Protein AF-A0A345Q5W9-F1 (afdb_monomer_lite)

pLDDT: mean 76.65, std 15.16, range [41.25, 95.06]

Sequence (219 aa):
MAEEQKHSSVDKAKSALGALLIMPIGIVLGLIAHGGDNTFAGYAQYFFISILGVCVGGGVYVLLIHNILVALTSKIDSFRASFVASVNRKYDLQSTLVSLANTVASEEGKIHGGIARELRNAAGDLASSQKPSILLANLAARFPQLHN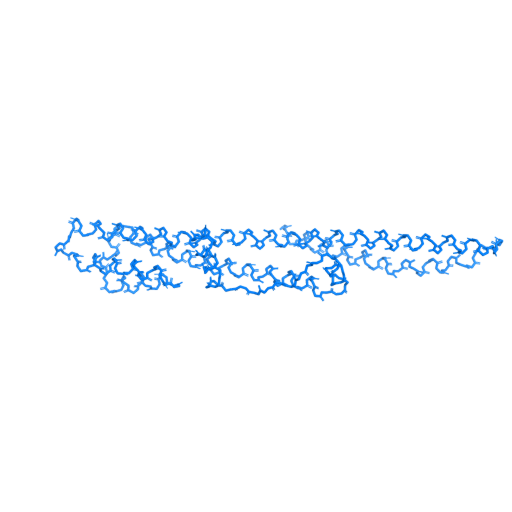IGGFMSAQNSASEIERKIDEDVRNINTEIAAYNEIVSSIPSRLAAAIASFPKLDFVSSVGLENEVHEKSAA

Radius of gyration: 30.61 Å; chains: 1; bounding box: 71×43×87 Å

Foldseek 3Di:
DVVVVVVVVVVVVVVVVVVVVCVVVVVVVVVPPDDDDPDPVVVVVVVVVVVVVVVVVVVVVLVVLVVVLVVLVVQLVVLLVLLLVLLVVLLVLLVVLLVLLVVCCVPPVVPCVVLSVLSNVLSVVSNVDLQSLVSLVVSCVVPVCLVVRPCSVVSNVSSVVSSVSNVVSLVSSQVSLVVSQVQCPDPPSVVSCVVVVPDRDDRDDSVRSSVVSVVVVVD

Structure (mmCIF, N/CA/C/O backbone):
data_AF-A0A345Q5W9-F1
#
_entry.id   AF-A0A345Q5W9-F1
#
loop_
_atom_site.group_PDB
_atom_site.id
_atom_site.type_symbol
_atom_site.label_atom_id
_atom_site.label_alt_id
_atom_site.label_comp_id
_atom_site.label_asym_id
_atom_site.label_entity_id
_atom_site.label_seq_id
_atom_site.pdbx_PDB_ins_code
_atom_site.Cartn_x
_atom_site.Cartn_y
_atom_site.Cartn_z
_atom_site.occupancy
_atom_site.B_iso_or_equiv
_atom_site.auth_seq_id
_atom_site.auth_comp_id
_atom_site.auth_asym_id
_atom_site.auth_atom_id
_atom_site.pdbx_PDB_model_num
ATOM 1 N N . MET A 1 1 ? 15.178 20.564 -2.547 1.00 47.09 1 MET A N 1
ATOM 2 C CA . MET A 1 1 ? 16.481 20.041 -3.027 1.00 47.09 1 MET A CA 1
ATOM 3 C C . MET A 1 1 ? 16.374 18.789 -3.909 1.00 47.09 1 MET A C 1
ATOM 5 O O . MET A 1 1 ? 17.266 18.593 -4.718 1.00 47.09 1 MET A O 1
ATOM 9 N N . ALA A 1 2 ? 15.315 17.966 -3.826 1.00 51.22 2 ALA A N 1
ATOM 10 C CA . ALA A 1 2 ? 15.164 16.777 -4.686 1.00 51.22 2 ALA A CA 1
ATOM 11 C C . ALA A 1 2 ? 14.540 17.052 -6.078 1.00 51.22 2 ALA A C 1
ATOM 13 O O . ALA A 1 2 ? 14.836 16.336 -7.031 1.00 51.22 2 ALA A O 1
ATOM 14 N N . GLU A 1 3 ? 13.719 18.098 -6.232 1.00 42.44 3 GLU A N 1
ATOM 15 C CA . GLU A 1 3 ? 13.100 18.447 -7.528 1.00 42.44 3 GLU A CA 1
ATOM 16 C C . GLU A 1 3 ? 14.078 19.072 -8.532 1.00 42.44 3 GLU A C 1
ATOM 18 O O . GLU A 1 3 ? 14.001 18.797 -9.728 1.00 42.44 3 GLU A O 1
ATOM 23 N N . GLU A 1 4 ? 15.058 19.837 -8.052 1.00 42.50 4 GLU A N 1
ATOM 24 C CA . GLU A 1 4 ? 16.038 20.532 -8.899 1.00 42.50 4 GLU A CA 1
ATOM 25 C C . GLU A 1 4 ? 17.019 19.555 -9.581 1.00 42.50 4 GLU A C 1
ATOM 27 O O . GLU A 1 4 ? 17.497 19.789 -10.691 1.00 42.50 4 GLU A O 1
ATOM 32 N N . GLN A 1 5 ? 17.250 18.388 -8.969 1.00 46.06 5 GLN A N 1
ATOM 33 C CA . GLN A 1 5 ? 18.085 17.326 -9.540 1.00 46.06 5 GLN A CA 1
ATOM 34 C C . GLN A 1 5 ? 17.372 16.515 -10.634 1.00 46.06 5 GLN A C 1
ATOM 36 O O . GLN A 1 5 ? 18.023 16.027 -11.562 1.00 46.06 5 GLN A O 1
ATOM 41 N N . LYS A 1 6 ? 16.037 16.396 -10.573 1.00 49.53 6 LYS A N 1
ATOM 42 C CA . LYS A 1 6 ? 15.252 15.637 -11.560 1.00 49.53 6 LYS A CA 1
ATOM 43 C C . LYS A 1 6 ? 15.225 16.343 -12.918 1.00 49.53 6 LYS A C 1
ATOM 45 O O . LYS A 1 6 ? 15.344 15.680 -13.948 1.00 49.53 6 LYS A O 1
ATOM 50 N N . HIS A 1 7 ? 15.156 17.675 -12.920 1.00 44.62 7 HIS A N 1
ATOM 51 C CA . HIS A 1 7 ? 15.178 18.470 -14.150 1.00 44.62 7 HIS A CA 1
ATOM 52 C C . HIS A 1 7 ? 16.547 18.409 -14.852 1.00 44.62 7 HIS A C 1
ATOM 54 O O . HIS A 1 7 ? 16.614 18.170 -16.055 1.00 44.62 7 HIS A O 1
ATOM 60 N N . SER A 1 8 ? 17.651 18.469 -14.093 1.00 51.19 8 SER A N 1
ATOM 61 C CA . SER A 1 8 ? 19.014 18.387 -14.646 1.00 51.19 8 SER A CA 1
ATOM 62 C C . SER A 1 8 ? 19.311 17.061 -15.364 1.00 51.19 8 SER A C 1
ATOM 64 O O . SER A 1 8 ? 19.991 17.051 -16.390 1.00 51.19 8 SER A O 1
ATOM 66 N N . SER A 1 9 ? 18.788 15.938 -14.858 1.00 53.62 9 SER A N 1
ATOM 67 C CA . SER A 1 9 ? 18.960 14.617 -15.482 1.00 53.62 9 SER A CA 1
ATOM 68 C C . SER A 1 9 ? 18.220 14.513 -16.819 1.00 53.62 9 SER A C 1
ATOM 70 O O . SER A 1 9 ? 18.785 14.068 -17.820 1.00 53.62 9 SER A O 1
ATOM 72 N N . VAL A 1 10 ? 16.976 14.998 -16.860 1.00 56.56 10 VAL A N 1
ATOM 73 C CA . VAL A 1 10 ? 16.144 14.982 -18.070 1.00 56.56 10 VAL A CA 1
ATOM 74 C C . VAL A 1 10 ? 16.693 15.944 -19.126 1.00 56.56 10 VAL A C 1
ATOM 76 O O . VAL A 1 10 ? 16.735 15.595 -20.305 1.00 56.56 10 VAL A O 1
ATOM 79 N N . ASP A 1 11 ? 17.186 17.114 -18.720 1.00 54.94 11 ASP A N 1
ATOM 80 C CA . ASP A 1 11 ? 17.764 18.095 -19.642 1.00 54.94 11 ASP A CA 1
ATOM 81 C C . ASP A 1 11 ? 19.143 17.655 -20.164 1.00 54.94 11 ASP A C 1
ATOM 83 O O . ASP A 1 11 ? 19.447 17.848 -21.344 1.00 54.94 11 ASP A O 1
ATOM 87 N N . LYS A 1 12 ? 19.946 16.945 -19.354 1.00 57.50 12 LYS A N 1
ATOM 88 C CA . LYS A 1 12 ? 21.165 16.264 -19.830 1.00 57.50 12 LYS A CA 1
ATOM 89 C C . LYS A 1 12 ? 20.852 15.127 -20.799 1.00 57.50 12 LYS A C 1
ATOM 91 O O . LYS A 1 12 ? 21.551 14.996 -21.799 1.00 57.50 12 LYS A O 1
ATOM 96 N N . ALA A 1 13 ? 19.802 14.345 -20.551 1.00 57.31 13 ALA A N 1
ATOM 97 C CA . ALA A 1 13 ? 19.375 13.283 -21.460 1.00 57.31 13 ALA A CA 1
ATOM 98 C C . ALA A 1 13 ? 18.878 13.848 -22.802 1.00 57.31 13 ALA A C 1
ATOM 100 O O . ALA A 1 13 ? 19.234 13.324 -23.854 1.00 57.31 13 ALA A O 1
ATOM 101 N N . LYS A 1 14 ? 18.129 14.960 -22.787 1.00 51.50 14 LYS A N 1
ATOM 102 C CA . LYS A 1 14 ? 17.683 15.668 -24.001 1.00 51.50 14 LYS A CA 1
ATOM 103 C C . L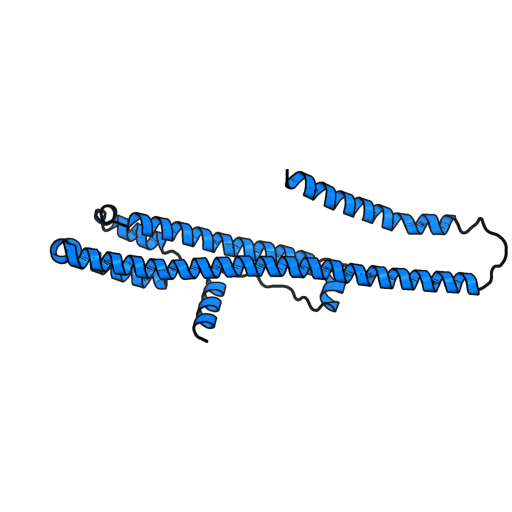YS A 1 14 ? 18.842 16.314 -24.767 1.00 51.50 14 LYS A C 1
ATOM 105 O O . LYS A 1 14 ? 18.883 16.214 -25.989 1.00 51.50 14 LYS A O 1
ATOM 110 N N . SER A 1 15 ? 19.799 16.925 -24.065 1.00 51.84 15 SER A N 1
ATOM 111 C CA . SER A 1 15 ? 21.024 17.482 -24.660 1.00 51.84 15 SER A CA 1
ATOM 112 C C . SER A 1 15 ? 21.896 16.392 -25.297 1.00 51.84 15 SER A C 1
ATOM 114 O O . SER A 1 15 ? 22.343 16.537 -26.434 1.00 51.84 15 SER A O 1
ATOM 116 N N . ALA A 1 16 ? 22.051 15.247 -24.624 1.00 56.66 16 ALA A N 1
ATOM 117 C CA . ALA A 1 16 ? 22.756 14.087 -25.164 1.00 56.66 16 ALA A CA 1
ATOM 118 C C . ALA A 1 16 ? 22.029 13.471 -26.372 1.00 56.66 16 ALA A C 1
ATOM 120 O O . ALA A 1 16 ? 22.677 13.132 -27.359 1.00 56.66 16 ALA A O 1
ATOM 121 N N . LEU A 1 17 ? 20.693 13.389 -26.339 1.00 51.78 17 LEU A N 1
ATOM 122 C CA . LEU A 1 17 ? 19.867 12.963 -27.476 1.00 51.78 17 LEU A CA 1
ATOM 123 C C . LEU A 1 17 ? 20.018 13.904 -28.682 1.00 51.78 17 LEU A C 1
ATOM 125 O O . LEU A 1 17 ? 20.146 13.428 -29.808 1.00 51.78 17 LEU A O 1
ATOM 129 N N . GLY A 1 18 ? 20.056 15.221 -28.453 1.00 51.84 18 GLY A N 1
ATOM 130 C CA . GLY A 1 18 ? 20.299 16.220 -29.497 1.00 51.84 18 GLY A CA 1
ATOM 131 C C . GLY A 1 18 ? 21.704 16.117 -30.098 1.00 51.84 18 GLY A C 1
ATOM 132 O O . GLY A 1 18 ? 21.855 16.137 -31.317 1.00 51.84 18 GLY A O 1
ATOM 133 N N . ALA A 1 19 ? 22.730 15.920 -29.267 1.00 48.78 19 ALA A N 1
ATOM 134 C CA . ALA A 1 19 ? 24.104 15.726 -29.728 1.00 48.78 19 ALA A CA 1
ATOM 135 C C . ALA A 1 19 ? 24.287 14.416 -30.521 1.00 48.78 19 ALA A C 1
ATOM 137 O O . ALA A 1 19 ? 25.022 14.393 -31.509 1.00 48.78 19 ALA A O 1
ATOM 138 N N . LEU A 1 20 ? 23.580 13.343 -30.144 1.00 49.97 20 LEU A N 1
ATOM 139 C CA . LEU A 1 20 ? 23.627 12.053 -30.841 1.00 49.97 20 LEU A CA 1
ATOM 140 C C . LEU A 1 20 ? 22.969 12.115 -32.232 1.00 49.97 20 LEU A C 1
ATOM 142 O O . LEU A 1 20 ? 23.421 11.447 -33.158 1.00 49.97 20 LEU A O 1
ATOM 146 N N . LEU A 1 21 ? 21.933 12.947 -32.393 1.00 48.62 21 LEU A N 1
ATOM 147 C CA . LEU A 1 21 ? 21.230 13.153 -33.666 1.00 48.62 21 LEU A CA 1
ATOM 148 C C . LEU A 1 21 ? 21.978 14.079 -34.639 1.00 48.62 21 LEU A C 1
ATOM 150 O O . LEU A 1 21 ? 21.751 13.994 -35.844 1.00 48.62 21 LEU A O 1
ATOM 154 N N . ILE A 1 22 ? 22.880 14.935 -34.143 1.00 48.62 22 ILE A N 1
ATOM 155 C CA . ILE A 1 22 ? 23.674 15.869 -34.965 1.00 48.62 22 ILE A CA 1
ATOM 156 C C . ILE A 1 22 ? 25.012 15.244 -35.415 1.00 48.62 22 ILE A C 1
ATOM 158 O O . ILE A 1 22 ? 25.543 15.602 -36.469 1.00 48.62 22 ILE A O 1
ATOM 162 N N . MET A 1 23 ? 25.530 14.239 -34.696 1.00 45.59 23 MET A N 1
ATOM 163 C CA . MET A 1 23 ? 26.775 13.550 -35.067 1.00 45.59 23 MET A CA 1
ATOM 164 C C . MET A 1 23 ? 26.814 12.830 -36.433 1.00 45.59 23 MET A C 1
ATOM 166 O O . MET A 1 23 ? 27.911 12.775 -36.993 1.00 45.59 23 MET A O 1
ATOM 170 N N . PRO A 1 24 ? 25.725 12.316 -37.048 1.00 51.03 24 PRO A N 1
ATOM 171 C CA . PRO A 1 24 ? 25.850 11.691 -38.364 1.00 51.03 24 PRO A CA 1
ATOM 172 C C . PRO A 1 24 ? 26.088 12.706 -39.494 1.00 51.03 24 PRO A C 1
ATOM 174 O O . PRO A 1 24 ? 26.573 12.319 -40.551 1.00 51.03 24 PRO A O 1
ATOM 177 N N . ILE A 1 25 ? 25.816 14.002 -39.293 1.00 46.00 25 ILE A N 1
ATOM 178 C CA . ILE A 1 25 ? 25.976 15.016 -40.352 1.00 46.00 25 ILE A CA 1
ATOM 179 C C . ILE A 1 25 ? 27.446 15.449 -40.484 1.00 46.00 25 ILE A C 1
ATOM 181 O O . ILE A 1 25 ? 27.945 15.630 -41.595 1.00 46.00 25 ILE A O 1
ATOM 185 N N . GLY A 1 26 ? 28.177 15.548 -39.369 1.00 41.81 26 GLY A N 1
ATOM 186 C CA . GLY A 1 26 ? 29.598 15.924 -39.376 1.00 41.81 26 GLY A CA 1
ATOM 187 C C . GLY A 1 26 ? 30.506 14.886 -40.047 1.00 41.81 26 GLY A C 1
ATOM 188 O O . GLY A 1 26 ? 31.475 15.250 -40.710 1.00 41.81 26 GLY A O 1
ATOM 189 N N . ILE A 1 27 ? 30.158 13.599 -39.948 1.00 50.66 27 ILE A N 1
ATOM 190 C CA . ILE A 1 27 ? 30.904 12.507 -40.593 1.00 50.66 27 ILE A CA 1
ATOM 191 C C . ILE A 1 27 ? 30.715 12.539 -42.120 1.00 50.66 27 ILE A C 1
ATOM 193 O O . ILE A 1 27 ? 31.648 12.236 -42.861 1.00 50.66 27 ILE A O 1
ATOM 197 N N . VAL A 1 28 ? 29.553 12.990 -42.608 1.00 46.12 28 VAL A N 1
ATOM 198 C CA . VAL A 1 28 ? 29.297 13.150 -44.050 1.00 46.12 28 VAL A CA 1
ATOM 199 C C . VAL A 1 28 ? 30.052 14.353 -44.635 1.00 46.12 28 VAL A C 1
ATOM 201 O O . VAL A 1 28 ? 30.408 14.331 -45.809 1.00 46.12 28 VAL A O 1
ATOM 204 N N . LEU A 1 29 ? 30.375 15.381 -43.839 1.00 41.25 29 LEU A N 1
ATOM 205 C CA . LEU A 1 29 ? 31.116 16.553 -44.331 1.00 41.25 29 LEU A CA 1
ATOM 206 C C . LEU A 1 29 ? 32.647 16.377 -44.330 1.00 41.25 29 LEU A C 1
ATOM 208 O O . LEU A 1 29 ? 33.339 17.059 -45.082 1.00 41.25 29 LEU A O 1
ATOM 212 N N . GLY A 1 30 ? 33.185 15.419 -43.565 1.00 44.66 30 GLY A N 1
ATOM 213 C CA . GLY A 1 30 ? 34.589 14.986 -43.677 1.00 44.66 30 GLY A CA 1
ATOM 214 C C . GLY A 1 30 ? 34.893 14.183 -44.954 1.00 44.66 30 GLY A C 1
ATOM 215 O O . GLY A 1 30 ? 36.052 13.904 -45.253 1.00 44.66 30 GLY A O 1
ATOM 216 N N . LEU A 1 31 ? 33.857 13.843 -45.727 1.00 48.09 31 LEU A N 1
ATOM 217 C CA . LEU A 1 31 ? 33.878 12.912 -46.858 1.00 48.09 31 LEU A CA 1
ATOM 218 C C . LEU A 1 31 ? 34.426 13.498 -48.180 1.00 48.09 31 LEU A C 1
ATOM 220 O O . LEU A 1 31 ? 34.324 12.845 -49.213 1.00 48.09 31 LEU A O 1
ATOM 224 N N . ILE A 1 32 ? 34.995 14.712 -48.186 1.00 50.09 32 ILE A N 1
ATOM 225 C CA . ILE A 1 32 ? 35.527 15.349 -49.415 1.00 50.09 32 ILE A CA 1
ATOM 226 C C . ILE A 1 32 ? 37.035 15.674 -49.315 1.00 50.09 32 ILE A C 1
ATOM 228 O O . ILE A 1 32 ? 37.669 15.971 -50.323 1.00 50.09 32 ILE A O 1
ATOM 232 N N . ALA A 1 33 ? 37.660 15.569 -48.134 1.00 47.12 33 ALA A N 1
ATOM 233 C CA . ALA A 1 33 ? 39.000 16.131 -47.906 1.00 47.12 33 ALA A CA 1
ATOM 234 C C . ALA A 1 33 ? 40.167 15.125 -47.816 1.00 47.12 33 ALA A C 1
ATOM 236 O O . ALA A 1 33 ? 41.291 15.546 -47.548 1.00 47.12 33 ALA A O 1
ATOM 237 N N . HIS A 1 34 ? 39.965 13.824 -48.035 1.00 47.88 34 HIS A N 1
ATOM 238 C CA . HIS A 1 34 ? 41.077 12.870 -48.171 1.00 47.88 34 HIS A CA 1
ATOM 239 C C . HIS A 1 34 ? 41.006 12.175 -49.525 1.00 47.88 34 HIS A C 1
ATOM 241 O O . HIS A 1 34 ? 40.248 11.233 -49.734 1.00 47.88 34 HIS A O 1
ATOM 247 N N . GLY A 1 35 ? 41.791 12.706 -50.461 1.00 51.06 35 GLY A N 1
ATOM 248 C CA . GLY A 1 35 ? 42.159 12.002 -51.676 1.00 51.06 35 GLY A CA 1
ATOM 249 C C . GLY A 1 35 ? 43.211 10.936 -51.381 1.00 51.06 35 GLY A C 1
ATOM 250 O O . GLY A 1 35 ? 44.072 11.128 -50.525 1.00 51.06 35 GLY A O 1
ATOM 251 N N . GLY A 1 36 ? 43.147 9.848 -52.143 1.00 53.38 36 GLY A N 1
ATOM 252 C CA . GLY A 1 36 ? 44.164 8.799 -52.173 1.00 53.38 36 GLY A CA 1
ATOM 253 C C . GLY A 1 36 ? 43.663 7.492 -51.572 1.00 53.38 36 GLY A C 1
ATOM 254 O O . GLY A 1 36 ? 43.574 7.362 -50.361 1.00 53.38 36 GLY A O 1
ATOM 255 N N . ASP A 1 37 ? 43.387 6.533 -52.455 1.00 55.19 37 ASP A N 1
ATOM 256 C CA . ASP A 1 37 ? 43.142 5.109 -52.194 1.00 55.19 37 ASP A CA 1
ATOM 257 C C . ASP A 1 37 ? 41.705 4.708 -51.822 1.00 55.19 37 ASP A C 1
ATOM 259 O O . ASP A 1 37 ? 41.390 4.193 -50.750 1.00 55.19 37 ASP A O 1
ATOM 263 N N . ASN A 1 38 ? 40.833 4.839 -52.826 1.00 55.19 38 ASN A N 1
ATOM 264 C CA . ASN A 1 38 ? 39.462 4.322 -52.877 1.00 55.19 38 ASN A CA 1
ATOM 265 C C . ASN A 1 38 ? 39.425 2.782 -52.967 1.00 55.19 38 ASN A C 1
ATOM 267 O O . ASN A 1 38 ? 38.841 2.210 -53.891 1.00 55.19 38 ASN A O 1
ATOM 271 N N . THR A 1 39 ? 40.063 2.075 -52.037 1.00 61.31 39 THR A N 1
ATOM 272 C CA . THR A 1 39 ? 39.874 0.628 -51.948 1.00 61.31 39 THR A CA 1
ATOM 273 C C . THR A 1 39 ? 38.504 0.364 -51.329 1.00 61.31 39 THR A C 1
ATOM 275 O O . THR A 1 39 ? 38.196 0.803 -50.224 1.00 61.31 39 THR A O 1
ATOM 278 N N . PHE A 1 40 ? 37.662 -0.384 -52.042 1.00 56.19 40 PHE A N 1
ATOM 279 C CA . PHE A 1 40 ? 36.400 -0.960 -51.555 1.00 56.19 40 PHE A CA 1
ATOM 280 C C . PHE A 1 40 ? 36.503 -1.535 -50.119 1.00 56.19 40 PHE A C 1
ATOM 282 O O . PHE A 1 40 ? 35.544 -1.487 -49.350 1.00 56.19 40 PHE A O 1
ATOM 289 N N . ALA A 1 41 ? 37.698 -1.998 -49.733 1.00 58.84 41 ALA A N 1
ATOM 290 C CA . ALA A 1 41 ? 38.048 -2.465 -48.395 1.00 58.84 41 ALA A CA 1
ATOM 291 C C . ALA A 1 41 ? 37.862 -1.416 -47.277 1.00 58.84 41 ALA A C 1
ATOM 293 O O . ALA A 1 41 ? 37.381 -1.771 -46.202 1.00 58.84 41 ALA A O 1
ATOM 294 N N . GLY A 1 42 ? 38.176 -0.137 -47.520 1.00 63.84 42 GLY A N 1
ATOM 295 C CA . GLY A 1 42 ? 37.999 0.931 -46.529 1.00 63.84 42 GLY A CA 1
ATOM 296 C C . GLY A 1 42 ? 36.525 1.146 -46.182 1.00 63.84 42 GLY A C 1
ATOM 297 O O . GLY A 1 42 ? 36.143 1.117 -45.014 1.00 63.84 42 GLY A O 1
ATOM 298 N N . TYR A 1 43 ? 35.664 1.249 -47.199 1.00 68.00 43 TYR A N 1
ATOM 299 C CA . TYR A 1 43 ? 34.214 1.377 -47.008 1.00 68.00 43 TYR A CA 1
ATOM 300 C C . TYR A 1 43 ? 33.602 0.154 -46.310 1.00 68.00 43 TYR A C 1
ATOM 302 O O . TYR A 1 43 ? 32.739 0.312 -45.443 1.00 68.00 43 TYR A O 1
ATOM 310 N N . ALA A 1 44 ? 34.079 -1.055 -46.628 1.00 70.31 44 ALA A N 1
ATOM 311 C CA . ALA A 1 44 ? 33.643 -2.278 -45.959 1.00 70.31 44 ALA A CA 1
ATOM 312 C C . ALA A 1 44 ? 33.998 -2.272 -44.460 1.00 70.31 44 ALA A C 1
ATOM 314 O O . ALA A 1 44 ? 33.159 -2.617 -43.628 1.00 70.31 44 ALA A O 1
ATOM 315 N N . GLN A 1 45 ? 35.200 -1.819 -44.089 1.00 74.00 45 GLN A N 1
ATOM 316 C CA . GLN A 1 45 ? 35.632 -1.744 -42.691 1.00 74.00 45 GLN A CA 1
ATOM 317 C C . GLN A 1 45 ? 34.797 -0.750 -41.863 1.00 74.00 45 GLN A C 1
ATOM 319 O O . GLN A 1 45 ? 34.381 -1.080 -40.749 1.00 74.00 45 GLN A O 1
ATOM 324 N N . TYR A 1 46 ? 34.491 0.439 -42.397 1.00 74.00 46 TYR A N 1
ATOM 325 C CA . TYR A 1 46 ? 33.639 1.418 -41.703 1.00 74.00 46 TYR A CA 1
ATOM 326 C C . TYR A 1 46 ? 32.191 0.934 -41.546 1.00 74.00 46 TYR A C 1
ATOM 328 O O . TYR A 1 46 ? 31.563 1.193 -40.517 1.00 74.00 46 TYR A O 1
ATOM 336 N N . PHE A 1 47 ? 31.675 0.179 -42.520 1.00 78.44 47 PHE A N 1
ATOM 337 C CA . PHE A 1 47 ? 30.353 -0.442 -42.441 1.00 78.44 47 PHE A CA 1
ATOM 338 C C . PHE A 1 47 ? 30.263 -1.466 -41.296 1.00 78.44 47 PHE A C 1
ATOM 340 O O . PHE A 1 47 ? 29.327 -1.411 -40.496 1.00 78.44 47 PHE A O 1
ATOM 347 N N . PHE A 1 48 ? 31.268 -2.338 -41.141 1.00 82.12 48 PHE A N 1
ATOM 348 C CA . PHE A 1 48 ? 31.319 -3.294 -40.027 1.00 82.12 48 PHE A CA 1
ATOM 349 C C . PHE A 1 48 ? 31.398 -2.609 -38.655 1.00 82.12 48 PHE A C 1
ATOM 351 O O . PHE A 1 48 ? 30.707 -3.027 -37.726 1.00 82.12 48 PHE A O 1
ATOM 358 N N . ILE A 1 49 ? 32.188 -1.538 -38.521 1.00 82.50 49 ILE A N 1
ATOM 359 C CA . ILE A 1 49 ? 32.292 -0.772 -37.266 1.00 82.50 49 ILE A CA 1
ATOM 360 C C . ILE A 1 49 ? 30.968 -0.067 -36.941 1.00 82.50 49 ILE A C 1
ATOM 362 O O . ILE A 1 49 ? 30.552 -0.057 -35.783 1.00 82.50 49 ILE A O 1
ATOM 366 N N . SER A 1 50 ? 30.278 0.482 -37.946 1.00 81.25 50 SER A N 1
ATOM 367 C CA . SER A 1 50 ? 28.963 1.106 -37.764 1.00 81.25 50 SER A CA 1
ATOM 368 C C . SER A 1 50 ? 27.921 0.097 -37.265 1.00 81.25 50 SER A C 1
ATOM 370 O O . SER A 1 50 ? 27.239 0.363 -36.276 1.00 81.25 50 SER A O 1
ATOM 372 N N . ILE A 1 51 ? 27.862 -1.098 -37.866 1.00 85.56 51 ILE A N 1
ATOM 373 C CA . ILE A 1 51 ? 26.985 -2.189 -37.409 1.00 85.56 51 ILE A CA 1
ATOM 374 C C . ILE A 1 51 ? 27.327 -2.608 -35.979 1.00 85.56 51 ILE A C 1
ATOM 376 O O . ILE A 1 51 ? 26.431 -2.754 -35.146 1.00 85.56 51 ILE A O 1
ATOM 380 N N . LEU A 1 52 ? 28.615 -2.776 -35.673 1.00 86.31 52 LEU A N 1
ATOM 381 C CA . LEU A 1 52 ? 29.060 -3.152 -34.335 1.00 86.31 52 LEU A CA 1
ATOM 382 C C . LEU A 1 52 ? 28.664 -2.090 -33.299 1.00 86.31 52 LEU A C 1
ATOM 384 O O . LEU A 1 52 ? 28.165 -2.437 -32.232 1.00 86.31 52 LEU A O 1
ATOM 388 N N . GLY A 1 53 ? 28.817 -0.806 -33.630 1.00 86.25 53 GLY A N 1
ATOM 389 C CA . GLY A 1 53 ? 28.400 0.308 -32.780 1.00 86.25 53 GLY A CA 1
ATOM 390 C C . GLY A 1 53 ? 26.896 0.310 -32.501 1.00 86.25 53 GLY A C 1
ATOM 391 O O . GLY A 1 53 ? 26.489 0.488 -31.353 1.00 86.25 53 GLY A O 1
ATOM 392 N N . VAL A 1 54 ? 26.068 0.036 -33.513 1.00 84.69 54 VAL A N 1
ATOM 393 C CA . VAL A 1 54 ? 24.608 -0.087 -33.350 1.00 84.69 54 VAL A CA 1
ATOM 394 C C . VAL A 1 54 ? 24.243 -1.302 -32.494 1.00 84.69 54 VAL A C 1
ATOM 396 O O . VAL A 1 54 ? 23.398 -1.183 -31.609 1.00 84.69 54 VAL A O 1
ATOM 399 N N . CYS A 1 55 ? 24.902 -2.447 -32.688 1.00 83.50 55 CYS A N 1
ATOM 400 C CA . CYS A 1 55 ? 24.686 -3.641 -31.865 1.00 83.50 55 CYS A CA 1
ATOM 401 C C . CYS A 1 55 ? 25.053 -3.407 -30.394 1.00 83.50 55 CYS A C 1
ATOM 403 O O . CYS A 1 55 ? 24.263 -3.719 -29.503 1.00 83.50 55 CYS A O 1
ATOM 405 N N . VAL A 1 56 ? 26.229 -2.833 -30.127 1.00 85.12 56 VAL A N 1
ATOM 406 C CA . VAL A 1 56 ? 26.680 -2.545 -28.757 1.00 85.12 56 VAL A CA 1
ATOM 407 C C . VAL A 1 56 ? 25.786 -1.485 -28.111 1.00 85.12 56 VAL A C 1
ATOM 409 O O . VAL A 1 56 ? 25.338 -1.669 -26.980 1.00 85.12 56 VAL A O 1
ATOM 412 N N . GLY A 1 57 ? 25.453 -0.414 -28.839 1.00 82.94 57 GLY A N 1
ATOM 413 C CA . GLY A 1 57 ? 24.538 0.625 -28.368 1.00 82.94 57 GLY A CA 1
ATOM 414 C C . GLY A 1 57 ? 23.139 0.086 -28.056 1.00 82.94 57 GLY A C 1
ATOM 415 O O . GLY A 1 57 ? 22.577 0.401 -27.007 1.00 82.94 57 GLY A O 1
ATOM 416 N N . GLY A 1 58 ? 22.605 -0.788 -28.914 1.00 80.12 58 GLY A N 1
ATOM 417 C CA . GLY A 1 58 ? 21.330 -1.471 -28.696 1.00 80.12 58 GLY A CA 1
ATOM 418 C C . GLY A 1 58 ? 21.350 -2.387 -27.471 1.00 80.12 58 GLY A C 1
ATOM 419 O O . GLY A 1 58 ? 20.420 -2.355 -26.669 1.00 80.12 58 GLY A O 1
ATOM 420 N N . GLY A 1 59 ? 22.431 -3.147 -27.271 1.00 80.88 59 GLY A N 1
ATOM 421 C CA . GLY A 1 59 ? 22.598 -4.006 -26.095 1.00 80.88 59 GLY A CA 1
ATOM 422 C C . GLY A 1 59 ? 22.612 -3.218 -24.782 1.00 80.88 59 GLY A C 1
ATOM 423 O O . GLY A 1 59 ? 21.878 -3.551 -23.851 1.00 80.88 59 GLY A O 1
ATOM 424 N N . VAL A 1 60 ? 23.379 -2.124 -24.721 1.00 80.75 60 VAL A N 1
ATOM 425 C CA . VAL A 1 60 ? 23.406 -1.233 -23.546 1.00 80.75 60 VAL A CA 1
ATOM 426 C C . VAL A 1 60 ? 22.030 -0.607 -23.298 1.00 80.75 60 VAL A C 1
ATOM 428 O O . VAL A 1 60 ? 21.587 -0.526 -22.153 1.00 80.75 60 VAL A O 1
ATOM 431 N N . TYR A 1 61 ? 21.315 -0.217 -24.355 1.00 76.94 61 TYR A N 1
ATOM 432 C CA . TYR A 1 61 ? 19.969 0.347 -24.247 1.00 76.94 61 TYR A CA 1
ATOM 433 C C . TYR A 1 61 ? 18.959 -0.629 -23.619 1.00 76.94 61 TYR A C 1
ATOM 435 O O . TYR A 1 61 ? 18.192 -0.238 -22.736 1.00 76.94 61 TYR A O 1
ATOM 443 N N . VAL A 1 62 ? 18.991 -1.908 -24.012 1.00 77.31 62 VAL A N 1
ATOM 444 C CA . VAL A 1 62 ? 18.126 -2.947 -23.425 1.00 77.31 62 VAL A CA 1
ATOM 445 C C . VAL A 1 62 ? 18.420 -3.134 -21.933 1.00 77.31 62 VAL A C 1
ATOM 447 O O . VAL A 1 62 ? 17.483 -3.215 -21.139 1.00 77.31 62 VAL A O 1
ATOM 450 N N . LEU A 1 63 ? 19.697 -3.132 -21.529 1.00 80.56 63 LEU A N 1
ATOM 451 C CA . LEU A 1 63 ? 20.085 -3.245 -20.115 1.00 80.56 63 LEU A CA 1
ATOM 452 C C . LEU A 1 63 ? 19.573 -2.068 -19.271 1.00 80.56 63 LEU A C 1
ATOM 454 O O . LEU A 1 63 ? 19.107 -2.268 -18.150 1.00 80.56 63 LEU A O 1
ATOM 458 N N . LEU A 1 64 ? 19.614 -0.846 -19.810 1.00 80.62 64 LEU A N 1
ATOM 459 C CA . LEU A 1 64 ? 19.097 0.336 -19.115 1.00 80.62 64 LEU A CA 1
ATOM 460 C C . LEU A 1 64 ? 17.587 0.235 -18.874 1.00 80.62 64 LEU A C 1
ATOM 462 O O . LEU A 1 64 ? 17.127 0.476 -17.759 1.00 80.62 64 LEU A O 1
ATOM 466 N N . ILE A 1 65 ? 16.821 -0.157 -19.894 1.00 78.19 65 ILE A N 1
ATOM 467 C CA . ILE A 1 65 ? 15.369 -0.335 -19.767 1.00 78.19 65 ILE A CA 1
ATOM 468 C C . ILE A 1 65 ? 15.039 -1.453 -18.786 1.00 78.19 65 ILE A C 1
ATOM 470 O O . ILE A 1 65 ? 14.148 -1.280 -17.957 1.00 78.19 65 ILE A O 1
ATOM 474 N N . HIS A 1 66 ? 15.766 -2.570 -18.847 1.00 80.50 66 HIS A N 1
ATOM 475 C CA . HIS A 1 66 ? 15.578 -3.679 -17.918 1.00 80.50 66 HIS A CA 1
ATOM 476 C C . HIS A 1 66 ? 15.724 -3.210 -16.464 1.00 80.50 66 HIS A C 1
ATOM 478 O O . HIS A 1 66 ? 14.836 -3.451 -15.651 1.00 80.50 66 HIS A O 1
ATOM 484 N N . ASN A 1 67 ? 16.777 -2.449 -16.155 1.00 85.81 67 ASN A N 1
ATOM 485 C CA . ASN A 1 67 ? 16.990 -1.914 -14.810 1.00 85.81 67 ASN A CA 1
ATOM 486 C C . ASN A 1 67 ? 15.865 -0.966 -14.363 1.00 85.81 67 ASN A C 1
ATOM 488 O O . ASN A 1 67 ? 15.449 -1.013 -13.206 1.00 85.81 67 ASN A O 1
ATOM 492 N N . ILE A 1 68 ? 15.350 -0.123 -15.264 1.00 83.94 68 ILE A N 1
ATOM 493 C CA . ILE A 1 68 ? 14.238 0.791 -14.956 1.00 83.94 68 ILE A CA 1
ATOM 494 C C . ILE A 1 68 ? 12.951 0.009 -14.668 1.00 83.94 68 ILE A C 1
ATOM 496 O O . ILE A 1 68 ? 12.264 0.299 -13.689 1.00 83.94 68 ILE A O 1
ATOM 500 N N . LEU A 1 69 ? 12.633 -0.994 -15.491 1.00 83.50 69 LEU A N 1
ATOM 501 C CA . LEU A 1 69 ? 11.443 -1.829 -15.317 1.00 83.50 69 LEU A CA 1
ATOM 502 C C . LEU A 1 69 ? 11.519 -2.634 -14.017 1.00 83.50 69 LEU A C 1
ATOM 504 O O . LEU A 1 69 ? 10.551 -2.648 -13.263 1.00 83.50 69 LEU A O 1
ATOM 508 N N . VAL A 1 70 ? 12.676 -3.224 -13.702 1.00 87.31 70 VAL A N 1
ATOM 509 C CA . VAL A 1 70 ? 12.899 -3.934 -12.431 1.00 87.31 70 VAL A CA 1
ATOM 510 C C . VAL A 1 70 ? 12.740 -2.993 -11.235 1.00 87.31 70 VAL A C 1
ATOM 512 O O . VAL A 1 70 ? 12.114 -3.365 -10.243 1.00 87.31 70 VAL A O 1
ATOM 515 N N . ALA A 1 71 ? 13.246 -1.760 -11.323 1.00 86.75 71 ALA A N 1
ATOM 516 C CA . ALA A 1 71 ? 13.079 -0.775 -10.259 1.00 86.75 71 ALA A CA 1
ATOM 517 C C . ALA A 1 71 ? 11.600 -0.409 -10.029 1.00 86.75 71 ALA A C 1
ATOM 519 O O . ALA A 1 71 ? 11.177 -0.279 -8.881 1.00 86.75 71 ALA A O 1
ATOM 520 N N . LEU A 1 72 ? 10.806 -0.274 -11.095 1.00 87.06 72 LEU A N 1
ATOM 521 C CA . LEU A 1 72 ? 9.364 -0.014 -11.001 1.00 87.06 72 LEU A CA 1
ATOM 522 C C . LEU A 1 72 ? 8.609 -1.201 -10.400 1.00 87.06 72 LEU A C 1
ATOM 524 O O . LEU A 1 72 ? 7.808 -1.010 -9.487 1.00 87.06 72 LEU A O 1
ATOM 528 N N . THR A 1 73 ? 8.911 -2.423 -10.838 1.00 87.88 73 THR A N 1
ATOM 529 C CA . THR A 1 73 ? 8.322 -3.636 -10.256 1.00 87.88 73 THR A CA 1
ATOM 530 C C . THR A 1 73 ? 8.647 -3.747 -8.768 1.00 87.88 73 THR A C 1
ATOM 532 O O . THR A 1 73 ? 7.749 -3.957 -7.960 1.00 87.88 73 THR A O 1
ATOM 535 N N . SER A 1 74 ? 9.898 -3.493 -8.374 1.00 90.00 74 SER A N 1
ATOM 536 C CA . SER A 1 74 ? 10.304 -3.519 -6.965 1.00 90.00 74 SER A CA 1
ATOM 537 C C . SER A 1 74 ? 9.541 -2.502 -6.104 1.00 90.00 74 SER A C 1
ATOM 539 O O . SER A 1 74 ? 9.225 -2.788 -4.948 1.00 90.00 74 SER A O 1
ATOM 541 N N . LYS A 1 75 ? 9.197 -1.329 -6.651 1.00 90.62 75 LYS A N 1
ATOM 542 C CA . LYS A 1 75 ? 8.328 -0.364 -5.961 1.00 90.62 75 LYS A CA 1
ATOM 543 C C . LYS A 1 75 ? 6.885 -0.846 -5.853 1.00 90.62 75 LYS A C 1
ATOM 545 O O . LYS A 1 75 ? 6.273 -0.688 -4.804 1.00 90.62 75 LYS A O 1
ATOM 550 N N . ILE A 1 76 ? 6.338 -1.433 -6.916 1.00 91.12 76 ILE A N 1
ATOM 551 C CA . ILE A 1 76 ? 4.997 -2.031 -6.879 1.00 91.12 76 ILE A CA 1
ATOM 552 C C . ILE A 1 76 ? 4.941 -3.099 -5.778 1.00 91.12 76 ILE A C 1
ATOM 554 O O . ILE A 1 76 ? 4.006 -3.103 -4.977 1.00 91.12 76 ILE A O 1
ATOM 558 N N . ASP A 1 77 ? 5.968 -3.943 -5.679 1.00 92.31 77 ASP A N 1
ATOM 559 C CA . ASP A 1 77 ? 6.068 -4.983 -4.655 1.00 92.31 77 ASP A CA 1
ATOM 560 C C . ASP A 1 77 ? 6.180 -4.408 -3.238 1.00 92.31 77 ASP A C 1
ATOM 562 O O . ASP A 1 77 ? 5.557 -4.929 -2.311 1.00 92.31 77 ASP A O 1
ATOM 566 N N . SER A 1 78 ? 6.917 -3.309 -3.047 1.00 92.75 78 SER A N 1
ATOM 567 C CA . SER A 1 78 ? 7.029 -2.669 -1.732 1.00 92.75 78 SER A CA 1
ATOM 568 C C . SER A 1 78 ? 5.699 -2.065 -1.268 1.00 92.75 78 SER A C 1
ATOM 570 O O . SER A 1 78 ? 5.317 -2.236 -0.106 1.00 92.75 78 SER A O 1
ATOM 572 N N . PHE A 1 79 ? 4.938 -1.441 -2.174 1.00 92.56 79 PHE A N 1
ATOM 573 C CA . PHE A 1 79 ? 3.593 -0.957 -1.865 1.00 92.56 79 PHE A CA 1
ATOM 574 C C . PHE A 1 79 ? 2.608 -2.104 -1.629 1.00 92.56 79 PHE A C 1
ATOM 576 O O . PHE A 1 79 ? 1.800 -2.021 -0.706 1.00 92.56 79 PHE A O 1
ATOM 583 N N . ARG A 1 80 ? 2.707 -3.211 -2.378 1.00 92.81 80 ARG A N 1
ATOM 584 C CA . ARG A 1 80 ? 1.922 -4.427 -2.107 1.00 92.81 80 ARG A CA 1
ATOM 585 C C . ARG A 1 80 ? 2.228 -4.995 -0.722 1.00 92.81 80 ARG A C 1
ATOM 587 O O . ARG A 1 80 ? 1.300 -5.325 0.007 1.00 92.81 80 ARG A O 1
ATOM 594 N N . ALA A 1 81 ? 3.493 -5.050 -0.311 1.00 93.00 81 ALA A N 1
ATOM 595 C CA . ALA A 1 81 ? 3.865 -5.494 1.034 1.00 93.00 81 ALA A CA 1
ATOM 596 C C . ALA A 1 81 ? 3.300 -4.569 2.130 1.00 93.00 81 ALA A C 1
ATOM 598 O O . ALA A 1 81 ? 2.774 -5.044 3.138 1.00 93.00 81 ALA A O 1
ATOM 599 N N . SER A 1 82 ? 3.351 -3.250 1.916 1.00 93.31 82 SER A N 1
ATOM 600 C CA . SER A 1 82 ? 2.721 -2.262 2.804 1.00 93.31 82 SER A CA 1
ATOM 601 C C . SER A 1 82 ? 1.199 -2.441 2.889 1.00 93.31 82 SER A C 1
ATOM 603 O O . SER A 1 82 ? 0.622 -2.377 3.980 1.00 93.31 82 SER A O 1
ATOM 605 N N . PHE A 1 83 ? 0.554 -2.720 1.756 1.00 94.06 83 PHE A N 1
ATOM 606 C CA . PHE A 1 83 ? -0.873 -3.004 1.689 1.00 94.06 83 PHE A CA 1
ATOM 607 C C . PHE A 1 83 ? -1.228 -4.245 2.517 1.00 94.06 83 PHE A C 1
ATOM 609 O O . PHE A 1 83 ? -2.110 -4.167 3.371 1.00 94.06 83 PHE A O 1
ATOM 616 N N . VAL A 1 84 ? -0.493 -5.355 2.351 1.00 93.00 84 VAL A N 1
ATOM 617 C CA . VAL A 1 84 ? -0.702 -6.584 3.144 1.00 93.00 84 VAL A CA 1
ATOM 618 C C . VAL A 1 84 ? -0.573 -6.300 4.640 1.00 93.00 84 VAL A C 1
ATOM 620 O O . VAL A 1 84 ? -1.410 -6.733 5.429 1.00 93.00 84 VAL A O 1
ATOM 623 N N . ALA A 1 85 ? 0.432 -5.522 5.051 1.00 93.12 85 ALA A N 1
ATOM 624 C CA . ALA A 1 85 ? 0.591 -5.143 6.452 1.00 93.12 85 ALA A CA 1
ATOM 625 C C . ALA A 1 85 ? -0.600 -4.317 6.978 1.00 93.12 85 ALA A C 1
ATOM 627 O O . ALA A 1 85 ? -1.032 -4.515 8.113 1.00 93.12 85 ALA A O 1
ATOM 628 N N . SER A 1 86 ? -1.149 -3.413 6.165 1.00 91.88 86 SER A N 1
ATOM 629 C CA . SER A 1 86 ? -2.318 -2.598 6.529 1.00 91.88 86 SER A CA 1
ATOM 630 C C . SER A 1 86 ? -3.591 -3.443 6.645 1.00 91.88 86 SER A C 1
ATOM 632 O O . SER A 1 86 ? -4.357 -3.274 7.593 1.00 91.88 86 SER A O 1
ATOM 634 N N . VAL A 1 87 ? -3.776 -4.409 5.742 1.00 89.94 87 VAL A N 1
ATOM 635 C CA . VAL A 1 87 ? -4.872 -5.387 5.791 1.00 89.94 87 VAL A CA 1
ATOM 636 C C . VAL A 1 87 ? -4.762 -6.281 7.030 1.00 89.94 87 VAL A C 1
ATOM 638 O O . VAL A 1 87 ? -5.747 -6.463 7.739 1.00 89.94 87 VAL A O 1
ATOM 641 N N . ASN A 1 88 ? -3.565 -6.752 7.380 1.00 90.19 88 ASN A N 1
ATOM 642 C CA . ASN A 1 88 ? -3.361 -7.524 8.609 1.00 90.19 88 ASN A CA 1
ATOM 643 C C . ASN A 1 88 ? -3.686 -6.705 9.865 1.00 90.19 88 ASN A C 1
ATOM 645 O O . ASN A 1 88 ? -4.409 -7.179 10.738 1.00 90.19 88 ASN A O 1
ATOM 649 N N . ARG A 1 89 ? -3.268 -5.433 9.919 1.00 90.69 89 ARG A N 1
ATOM 650 C CA . ARG A 1 89 ? -3.643 -4.521 11.016 1.00 90.69 89 ARG A CA 1
ATOM 651 C C . ARG A 1 89 ? -5.155 -4.305 11.114 1.00 90.69 89 ARG A C 1
ATOM 653 O O . ARG A 1 89 ? -5.665 -4.124 12.217 1.00 90.69 89 ARG A O 1
ATOM 660 N N . LYS A 1 90 ? -5.880 -4.335 9.988 1.00 89.25 90 LYS A N 1
ATOM 661 C CA . LYS A 1 90 ? -7.354 -4.298 9.967 1.00 89.25 90 LYS A CA 1
ATOM 662 C C . LYS A 1 90 ? -7.942 -5.503 10.717 1.00 89.25 90 LYS A C 1
ATOM 664 O O . LYS A 1 90 ? -8.863 -5.321 11.511 1.00 89.25 90 LYS A O 1
ATOM 669 N N . TYR A 1 91 ? -7.384 -6.703 10.534 1.00 86.25 91 TYR A N 1
ATOM 670 C CA . TYR A 1 91 ? -7.794 -7.901 11.285 1.00 86.25 91 TYR A CA 1
ATOM 671 C C . TYR A 1 91 ? -7.366 -7.853 12.756 1.00 86.25 91 TYR A C 1
ATOM 673 O O . TYR A 1 91 ? -8.149 -8.204 13.639 1.00 86.25 91 TYR A O 1
ATOM 681 N N . ASP A 1 92 ? -6.174 -7.340 13.058 1.00 88.94 92 ASP A N 1
ATOM 682 C CA . ASP A 1 92 ? -5.734 -7.166 14.448 1.00 88.94 92 ASP A CA 1
ATOM 683 C C . ASP A 1 92 ? -6.655 -6.199 15.212 1.00 88.94 92 ASP A C 1
ATOM 685 O O . ASP A 1 92 ? -6.999 -6.428 16.379 1.00 88.94 92 ASP A O 1
ATOM 689 N N . LEU A 1 93 ? -7.135 -5.144 14.546 1.00 89.31 93 LEU A N 1
ATOM 690 C CA . LEU A 1 93 ? -8.095 -4.201 15.116 1.00 89.31 93 LEU A CA 1
ATOM 691 C C . LEU A 1 93 ? -9.418 -4.879 15.504 1.00 89.31 93 LEU A C 1
ATOM 693 O O . LEU A 1 93 ? -9.980 -4.574 16.559 1.00 89.31 93 LEU A O 1
ATOM 697 N N . GLN A 1 94 ? -9.895 -5.835 14.704 1.00 84.94 94 GLN A N 1
ATOM 698 C CA . GLN A 1 94 ? -11.073 -6.632 15.042 1.00 84.94 94 GLN A CA 1
ATOM 699 C C . GLN A 1 94 ? -10.865 -7.394 16.358 1.00 84.94 94 GLN A C 1
ATOM 701 O O . GLN A 1 94 ? -11.743 -7.370 17.224 1.00 84.94 94 GLN A O 1
ATOM 706 N N . SER A 1 95 ? -9.697 -8.018 16.549 1.00 84.50 95 SER A N 1
ATOM 707 C CA . SER A 1 95 ? -9.387 -8.733 17.796 1.00 84.50 95 SER A CA 1
ATOM 708 C C . SER A 1 95 ? -9.383 -7.792 19.012 1.00 84.50 95 SER A C 1
ATOM 710 O O . SER A 1 95 ? -9.926 -8.123 20.069 1.00 84.50 95 SER A O 1
ATOM 712 N N . THR A 1 96 ? -8.878 -6.568 18.826 1.00 86.94 96 THR A N 1
ATOM 713 C CA . THR A 1 96 ? -8.856 -5.519 19.855 1.00 86.94 96 THR A CA 1
ATOM 714 C C . THR A 1 96 ? -10.273 -5.096 20.251 1.00 86.94 96 THR A C 1
ATOM 716 O O . THR A 1 96 ? -10.580 -4.981 21.438 1.00 86.94 96 THR A O 1
ATOM 719 N N . LEU A 1 97 ? -11.176 -4.932 19.280 1.00 85.75 97 LEU A N 1
ATOM 720 C CA . LEU A 1 97 ? -12.579 -4.584 19.534 1.00 85.75 97 LEU A CA 1
ATOM 721 C C . LEU A 1 97 ? -13.355 -5.708 20.231 1.00 85.75 97 LEU A C 1
ATOM 723 O O . LEU A 1 97 ? -14.171 -5.431 21.111 1.00 85.75 97 LEU A O 1
ATOM 727 N N . VAL A 1 98 ? -13.084 -6.973 19.894 1.00 85.50 98 VAL A N 1
ATOM 728 C CA . VAL A 1 98 ? -13.666 -8.122 20.609 1.00 85.50 98 VAL A CA 1
ATOM 729 C C . VAL A 1 98 ? -13.195 -8.149 22.062 1.00 85.50 98 VAL A C 1
ATOM 731 O O . VAL A 1 98 ? -14.012 -8.338 22.965 1.00 85.50 98 VAL A O 1
ATOM 734 N N . SER A 1 99 ? -11.901 -7.915 22.305 1.00 86.31 99 SER A N 1
ATOM 735 C CA . SER A 1 99 ? -11.365 -7.805 23.664 1.00 86.31 99 SER A CA 1
ATOM 736 C C . SER A 1 99 ? -12.057 -6.685 24.439 1.00 86.31 99 SER A C 1
ATOM 738 O O . SER A 1 99 ? -12.505 -6.908 25.561 1.00 86.31 99 SER A O 1
ATOM 740 N N . LEU A 1 100 ? -12.226 -5.514 23.820 1.00 85.69 100 LEU A N 1
ATOM 741 C CA . LEU A 1 100 ? -12.906 -4.378 24.435 1.00 85.69 100 LEU A CA 1
ATOM 742 C C . LEU A 1 100 ? -14.353 -4.708 24.817 1.00 85.69 100 LEU A C 1
ATOM 744 O O . LEU A 1 100 ? -14.802 -4.415 25.924 1.00 85.69 100 LEU A O 1
ATOM 748 N N . ALA A 1 101 ? -15.075 -5.372 23.917 1.00 83.88 101 ALA A N 1
ATOM 749 C CA . ALA A 1 101 ? -16.439 -5.809 24.168 1.00 83.88 101 ALA A CA 1
ATOM 750 C C . ALA A 1 101 ? -16.533 -6.804 25.338 1.00 83.88 101 ALA A C 1
ATOM 752 O O . ALA A 1 101 ? -17.501 -6.772 26.103 1.00 83.88 101 ALA A O 1
ATOM 753 N N . ASN A 1 102 ? -15.537 -7.681 25.494 1.00 84.00 102 ASN A N 1
ATOM 754 C CA . ASN A 1 102 ? -15.464 -8.627 26.607 1.00 84.00 102 ASN A CA 1
ATOM 755 C C . ASN A 1 102 ? -15.129 -7.935 27.937 1.00 84.00 102 ASN A C 1
ATOM 757 O O . ASN A 1 102 ? -15.726 -8.288 28.956 1.00 84.00 102 ASN A O 1
ATOM 761 N N . THR A 1 103 ? -14.250 -6.928 27.936 1.00 83.81 103 THR A N 1
ATOM 762 C CA . THR A 1 103 ? -13.967 -6.095 29.118 1.00 83.81 103 THR A CA 1
ATOM 763 C C . THR A 1 103 ? -15.232 -5.381 29.594 1.00 83.81 103 THR A C 1
ATOM 765 O O . THR A 1 103 ? -15.629 -5.547 30.744 1.00 83.81 103 THR A O 1
ATOM 768 N N . VAL A 1 104 ? -15.950 -4.704 28.688 1.00 83.56 104 VAL A N 1
ATOM 769 C CA . VAL A 1 104 ? -17.219 -4.015 29.001 1.00 83.56 104 VAL A CA 1
ATOM 770 C C . VAL A 1 104 ? -18.277 -4.988 29.533 1.00 83.56 104 VAL A C 1
ATOM 772 O O . VAL A 1 104 ? -19.008 -4.671 30.471 1.00 83.56 104 VAL A O 1
ATOM 775 N N . ALA A 1 105 ? -18.357 -6.196 28.966 1.00 82.44 105 ALA A N 1
ATOM 776 C CA . ALA A 1 105 ? -19.268 -7.228 29.457 1.00 82.44 105 ALA A CA 1
ATOM 777 C C . ALA A 1 105 ? -18.915 -7.724 30.869 1.00 82.44 105 ALA A C 1
ATOM 779 O O . ALA A 1 105 ? -19.820 -8.072 31.626 1.00 82.44 105 ALA A O 1
ATOM 780 N N . SER A 1 106 ? -17.625 -7.781 31.205 1.00 81.94 106 SER A N 1
ATOM 781 C CA . SER A 1 106 ? -17.136 -8.336 32.472 1.00 81.94 106 SER A CA 1
ATOM 782 C C . SER A 1 106 ? -17.215 -7.326 33.615 1.00 81.94 106 SER A C 1
ATOM 784 O O . SER A 1 106 ? -17.639 -7.684 34.711 1.00 81.94 106 SER A O 1
ATOM 786 N N . GLU A 1 107 ? -16.847 -6.070 33.361 1.00 78.00 107 GLU A N 1
ATOM 787 C CA . GLU A 1 107 ? -16.794 -5.020 34.385 1.00 78.00 107 GLU A CA 1
ATOM 788 C C . GLU A 1 107 ? -18.180 -4.422 34.666 1.00 78.00 107 GLU A C 1
ATOM 790 O O . GLU A 1 107 ? -18.516 -4.134 35.813 1.00 78.00 107 GLU A O 1
ATOM 795 N N . GLU A 1 108 ? -19.028 -4.292 33.638 1.00 69.38 108 GLU A N 1
ATOM 796 C CA . GLU A 1 108 ? -20.272 -3.515 33.729 1.00 69.38 108 GLU A CA 1
ATOM 797 C C . GLU A 1 108 ? -21.463 -4.181 33.015 1.00 69.38 108 GLU A C 1
ATOM 799 O O . GLU A 1 108 ? -22.439 -3.524 32.647 1.00 69.38 108 GLU A O 1
ATOM 804 N N . GLY A 1 109 ? -21.434 -5.506 32.835 1.00 64.25 109 GLY A N 1
ATOM 805 C CA . GLY A 1 109 ? -22.381 -6.252 31.991 1.00 64.25 109 GLY A CA 1
ATOM 806 C C . GLY A 1 109 ? -23.875 -6.083 32.306 1.00 64.25 109 GLY A C 1
ATOM 807 O O . 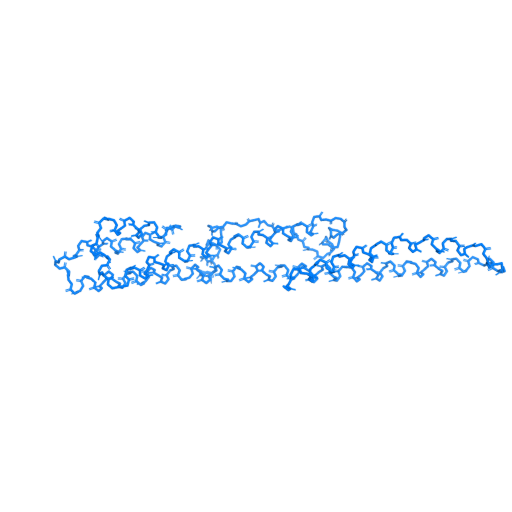GLY A 1 109 ? -24.705 -6.287 31.422 1.00 64.25 109 GLY A O 1
ATOM 808 N N . LYS A 1 110 ? -24.244 -5.656 33.522 1.00 62.16 110 LYS A N 1
ATOM 809 C CA . LYS A 1 110 ? -25.641 -5.323 33.875 1.00 62.16 110 LYS A CA 1
ATOM 810 C C . LYS A 1 110 ? -26.091 -3.946 33.367 1.00 62.16 110 LYS A C 1
ATOM 812 O O . LYS A 1 110 ? -27.282 -3.751 33.158 1.00 62.16 110 LYS A O 1
ATOM 817 N N . ILE A 1 111 ? -25.158 -3.017 33.165 1.00 67.81 111 ILE A N 1
ATOM 818 C CA . ILE A 1 111 ? -25.404 -1.637 32.715 1.00 67.81 111 ILE A CA 1
ATOM 819 C C . ILE A 1 111 ? -25.162 -1.528 31.202 1.00 67.81 111 ILE A C 1
ATOM 821 O O . ILE A 1 111 ? -25.916 -0.875 30.485 1.00 67.81 111 ILE A O 1
ATOM 825 N N . HIS A 1 112 ? -24.152 -2.240 30.696 1.00 73.19 112 HIS A N 1
ATOM 826 C CA . HIS A 1 112 ? -23.665 -2.118 29.322 1.00 73.19 112 HIS A CA 1
ATOM 827 C C . HIS A 1 112 ? -23.768 -3.410 28.496 1.00 73.19 112 HIS A C 1
ATOM 829 O O . HIS A 1 112 ? -23.219 -3.485 27.397 1.00 73.19 112 HIS A O 1
ATOM 835 N N . GLY A 1 113 ? -24.515 -4.420 28.956 1.00 73.75 113 GLY A N 1
ATOM 836 C CA . GLY A 1 113 ? -24.658 -5.706 28.256 1.00 73.75 113 GLY A CA 1
ATOM 837 C C . GLY A 1 113 ? -25.155 -5.591 26.806 1.00 73.75 113 GLY A C 1
ATOM 838 O O . GLY A 1 113 ? -24.687 -6.325 25.935 1.00 73.75 113 GLY A O 1
ATOM 839 N N . GLY A 1 114 ? -26.036 -4.625 26.516 1.00 79.50 114 GLY A N 1
ATOM 840 C CA . GLY A 1 114 ? -26.461 -4.317 25.144 1.00 79.50 114 GLY A CA 1
ATOM 841 C C . GLY A 1 114 ? -25.324 -3.770 24.272 1.00 79.50 114 GLY A C 1
ATOM 842 O O . GLY A 1 114 ? -25.174 -4.177 23.125 1.00 79.50 114 GLY A O 1
ATOM 843 N N . ILE A 1 115 ? -24.463 -2.926 24.840 1.00 81.12 115 ILE A N 1
ATOM 844 C CA . ILE A 1 115 ? -23.314 -2.320 24.150 1.00 81.12 115 ILE A CA 1
AT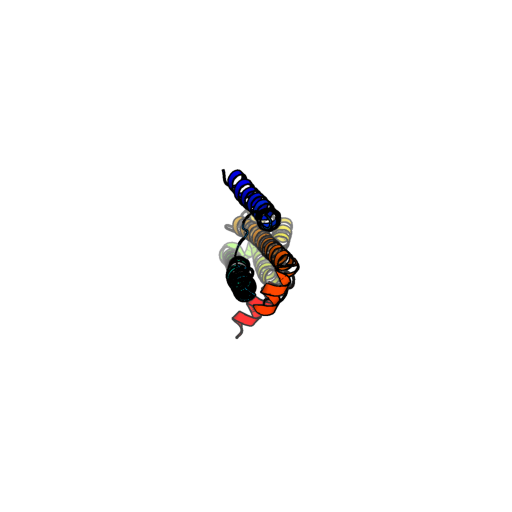OM 845 C C . ILE A 1 115 ? -22.255 -3.371 23.850 1.00 81.12 115 ILE A C 1
ATOM 847 O O . ILE A 1 115 ? -21.737 -3.422 22.743 1.00 81.12 115 ILE A O 1
ATOM 851 N N . ALA A 1 116 ? -21.955 -4.247 24.812 1.00 80.38 116 ALA A N 1
ATOM 852 C CA . ALA A 1 116 ? -20.990 -5.323 24.618 1.00 80.38 116 ALA A CA 1
ATOM 853 C C . ALA A 1 116 ? -21.412 -6.298 23.507 1.00 80.38 116 ALA A C 1
ATOM 855 O O . ALA A 1 116 ? -20.562 -6.875 22.825 1.00 80.38 116 ALA A O 1
ATOM 856 N N . ARG A 1 117 ? -22.722 -6.496 23.319 1.00 82.81 117 ARG A N 1
ATOM 857 C CA . ARG A 1 117 ? -23.257 -7.281 22.204 1.00 82.81 117 ARG A CA 1
ATOM 858 C C . ARG A 1 117 ? -23.105 -6.539 20.879 1.00 82.81 117 ARG A C 1
ATOM 860 O O . ARG A 1 117 ? -22.605 -7.124 19.927 1.00 82.81 117 ARG A O 1
ATOM 867 N N . GLU A 1 118 ? -23.473 -5.262 20.828 1.00 83.69 118 GLU A N 1
ATOM 868 C CA . GLU A 1 118 ? -23.348 -4.453 19.610 1.00 83.69 118 GLU A CA 1
ATOM 869 C C . GLU A 1 118 ? -21.882 -4.233 19.198 1.00 83.69 118 GLU A C 1
ATOM 871 O O . GLU A 1 118 ? -21.587 -4.274 18.012 1.00 83.69 118 GLU A O 1
ATOM 876 N N . LEU A 1 119 ? -20.945 -4.093 20.144 1.00 81.94 119 LEU A N 1
ATOM 877 C CA . LEU A 1 119 ? -19.502 -4.046 19.868 1.00 81.94 119 LEU A CA 1
ATOM 878 C C . LEU A 1 119 ? -18.980 -5.364 19.287 1.00 81.94 119 LEU A C 1
ATOM 880 O O . LEU A 1 119 ? -18.172 -5.346 18.363 1.00 81.94 119 LEU A O 1
ATOM 884 N N . ARG A 1 120 ? -19.445 -6.509 19.806 1.00 81.62 120 ARG A N 1
ATOM 885 C CA . ARG A 1 120 ? -19.108 -7.826 19.243 1.00 81.62 120 ARG A CA 1
ATOM 886 C C . ARG A 1 120 ? -19.659 -7.996 17.832 1.00 81.62 120 ARG A C 1
ATOM 888 O O . ARG A 1 120 ? -18.937 -8.482 16.968 1.00 81.62 120 ARG A O 1
ATOM 895 N N . ASN A 1 121 ? -20.897 -7.564 17.598 1.00 83.69 121 ASN A N 1
ATOM 896 C CA . ASN A 1 121 ? -21.495 -7.571 16.265 1.00 83.69 121 ASN A CA 1
ATOM 897 C C . ASN A 1 121 ? -20.711 -6.654 15.316 1.00 83.69 121 ASN A C 1
ATOM 899 O O . ASN A 1 121 ? -20.307 -7.099 14.252 1.00 83.69 121 ASN A O 1
ATOM 903 N N . ALA A 1 122 ? -20.389 -5.431 15.748 1.00 81.00 122 ALA A N 1
ATOM 904 C CA . ALA A 1 122 ? -19.590 -4.490 14.971 1.00 81.00 122 ALA A CA 1
ATOM 905 C C . ALA A 1 122 ? -18.197 -5.046 14.650 1.00 81.00 122 ALA A C 1
ATOM 907 O O . ALA A 1 122 ? -17.725 -4.875 13.536 1.00 81.00 122 ALA A O 1
ATOM 908 N N . ALA A 1 123 ? -17.548 -5.751 15.583 1.00 78.00 123 ALA A N 1
ATOM 909 C CA . ALA A 1 123 ? -16.282 -6.425 15.311 1.00 78.00 123 ALA A CA 1
ATOM 910 C C . ALA A 1 123 ? -16.433 -7.532 14.249 1.00 78.00 123 ALA A C 1
ATOM 912 O O . ALA A 1 123 ? -15.572 -7.668 13.385 1.00 78.00 123 ALA A O 1
ATOM 913 N N . GLY A 1 124 ? -17.529 -8.296 14.276 1.00 78.62 124 GLY A N 1
ATOM 914 C CA . GLY A 1 124 ? -17.865 -9.252 13.216 1.00 78.62 124 GLY A CA 1
ATOM 915 C C . GLY A 1 124 ? -18.085 -8.573 11.862 1.00 78.62 124 GLY A C 1
ATOM 916 O O . GLY A 1 124 ? -17.489 -8.981 10.869 1.00 78.62 124 GLY A O 1
ATOM 917 N N . ASP A 1 125 ? -18.858 -7.488 11.838 1.00 80.69 125 ASP A N 1
ATOM 918 C CA . ASP A 1 125 ? -19.142 -6.712 10.628 1.00 80.69 125 ASP A CA 1
ATOM 919 C C . ASP A 1 125 ? -17.881 -6.032 10.070 1.00 80.69 125 ASP A C 1
ATOM 921 O O . ASP A 1 125 ? -17.730 -5.891 8.857 1.00 80.69 125 ASP A O 1
ATOM 925 N N . LEU A 1 126 ? -16.934 -5.653 10.936 1.00 76.62 126 LEU A N 1
ATOM 926 C CA . LEU A 1 126 ? -15.644 -5.082 10.547 1.00 76.62 126 LEU A CA 1
ATOM 927 C C . LEU A 1 126 ? -14.797 -6.038 9.700 1.00 76.62 126 LEU A C 1
ATOM 929 O O . LEU A 1 126 ? -14.086 -5.572 8.813 1.00 76.62 126 LEU A O 1
ATOM 933 N N . ALA A 1 127 ? -14.894 -7.349 9.936 1.00 69.12 127 ALA A N 1
ATOM 934 C CA . ALA A 1 127 ? -14.151 -8.361 9.182 1.00 69.12 127 ALA A CA 1
ATOM 935 C C . ALA A 1 127 ? -14.501 -8.350 7.689 1.00 69.12 127 ALA A C 1
ATOM 937 O O . ALA A 1 127 ? -13.669 -8.666 6.841 1.00 69.12 127 ALA A O 1
ATOM 938 N N . SER A 1 128 ? -15.749 -7.997 7.381 1.00 72.94 128 SER A N 1
ATOM 939 C CA . SER A 1 128 ? -16.306 -7.987 6.027 1.00 72.94 128 SER A CA 1
ATOM 940 C C . SER A 1 128 ? -16.528 -6.574 5.486 1.00 72.94 128 SER A C 1
ATOM 942 O O . SER A 1 128 ? -16.916 -6.408 4.330 1.00 72.94 128 SER A O 1
ATOM 944 N N . SER A 1 129 ? -16.290 -5.545 6.302 1.00 78.75 129 SER A N 1
ATOM 945 C CA . SER A 1 129 ? -16.504 -4.157 5.915 1.00 78.75 129 SER A CA 1
ATOM 946 C C . SER A 1 129 ? -15.269 -3.562 5.260 1.00 78.75 129 SER A C 1
ATOM 948 O O . SER A 1 129 ? -14.162 -3.595 5.797 1.00 78.75 129 SER A O 1
ATOM 950 N N . GLN A 1 130 ? -15.483 -2.920 4.115 1.00 75.19 130 GLN A N 1
ATOM 951 C CA . GLN A 1 130 ? -14.467 -2.083 3.477 1.00 75.19 130 GLN A CA 1
ATOM 952 C C . GLN A 1 130 ? -14.231 -0.769 4.226 1.00 75.19 130 GLN A C 1
ATOM 954 O O . GLN A 1 130 ? -13.202 -0.135 4.020 1.00 75.19 130 GLN A O 1
ATOM 959 N N . LYS A 1 131 ? -15.191 -0.337 5.056 1.00 83.19 131 LYS A N 1
ATOM 960 C CA . LYS A 1 131 ? -15.147 0.946 5.769 1.00 83.19 131 LYS A CA 1
ATOM 961 C C . LYS A 1 131 ? -15.441 0.770 7.266 1.00 83.19 131 LYS A C 1
ATOM 963 O O . LYS A 1 131 ? -16.517 1.171 7.732 1.00 83.19 131 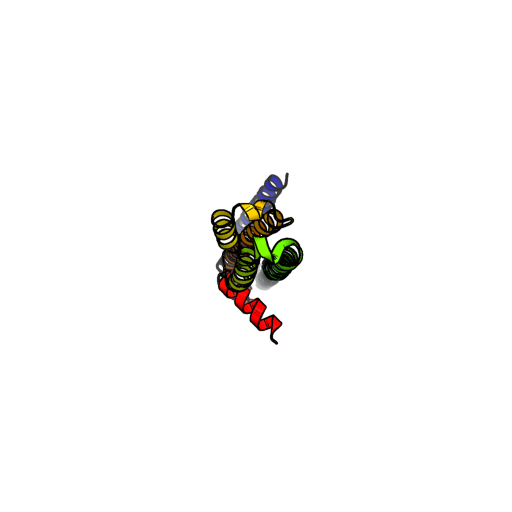LYS A O 1
ATOM 968 N N . PRO A 1 132 ? -14.536 0.116 8.024 1.00 81.94 132 PRO A N 1
ATOM 969 C CA . PRO A 1 132 ? -14.631 -0.029 9.480 1.00 81.94 132 PRO A CA 1
ATOM 970 C C . PRO A 1 132 ? -14.872 1.287 10.253 1.00 81.94 132 PRO A C 1
ATOM 972 O O . PRO A 1 132 ? -15.611 1.290 11.239 1.00 81.94 132 PRO A O 1
ATOM 975 N N . SER A 1 133 ? -14.310 2.413 9.815 1.00 86.12 133 SER A N 1
ATOM 976 C CA . SER A 1 133 ? -14.426 3.731 10.453 1.00 86.12 133 SER A CA 1
ATOM 977 C C . SER A 1 133 ? -15.875 4.221 10.522 1.00 86.12 133 SER A C 1
ATOM 979 O O . SER A 1 133 ? -16.316 4.719 11.560 1.00 86.12 133 SER A O 1
ATOM 981 N N . ILE A 1 134 ? -16.649 4.007 9.453 1.00 86.81 134 ILE A N 1
ATOM 982 C CA . ILE A 1 134 ? -18.064 4.389 9.366 1.00 86.81 134 ILE A CA 1
ATOM 983 C C . ILE A 1 134 ? -18.905 3.541 10.319 1.00 86.81 134 ILE A C 1
ATOM 985 O O . ILE A 1 134 ? -19.776 4.070 11.011 1.00 86.81 134 ILE A O 1
ATOM 989 N N . LEU A 1 135 ? -18.640 2.233 10.388 1.00 87.12 135 LEU A N 1
ATOM 990 C CA . LEU A 1 135 ? -19.335 1.341 11.319 1.00 87.12 135 LEU A CA 1
ATOM 991 C C . LEU A 1 135 ? -19.105 1.772 12.770 1.00 87.12 135 LEU A C 1
ATOM 993 O O . LEU A 1 135 ? -20.062 1.895 13.535 1.00 87.12 135 LEU A O 1
ATOM 997 N N . LEU A 1 136 ? -17.854 2.071 13.129 1.00 86.31 136 LEU A N 1
ATOM 998 C CA . LEU A 1 136 ? -17.508 2.546 14.468 1.00 86.31 136 LEU A CA 1
ATOM 999 C C . LEU A 1 136 ? -18.117 3.922 14.768 1.00 86.31 136 LEU A C 1
ATOM 1001 O O . LEU A 1 136 ? -18.609 4.134 15.873 1.00 86.31 136 LEU A O 1
ATOM 1005 N N . ALA A 1 137 ? -18.152 4.841 13.799 1.00 87.75 137 ALA A N 1
ATOM 1006 C CA . ALA A 1 137 ? -18.807 6.141 13.956 1.00 87.75 137 ALA A CA 1
ATOM 1007 C C . ALA A 1 137 ? -20.323 6.011 14.180 1.00 87.75 137 ALA A C 1
ATOM 1009 O O . ALA A 1 137 ? -20.874 6.643 15.082 1.00 87.75 137 ALA A O 1
ATOM 1010 N N . ASN A 1 138 ? -20.994 5.141 13.421 1.00 88.06 138 ASN A N 1
ATOM 1011 C CA . ASN A 1 138 ? -22.417 4.849 13.612 1.00 88.06 138 ASN A CA 1
ATOM 1012 C C . ASN A 1 138 ? -22.688 4.227 14.986 1.00 88.06 138 ASN A C 1
ATOM 1014 O O . ASN A 1 138 ? -23.685 4.550 15.635 1.00 88.06 138 ASN A O 1
ATOM 1018 N N . LEU A 1 139 ? -21.798 3.350 15.451 1.00 85.75 139 LEU A N 1
ATOM 1019 C CA . LEU A 1 139 ? -21.910 2.743 16.769 1.00 85.75 139 LEU A CA 1
ATOM 1020 C C . LEU A 1 139 ? -21.732 3.786 17.887 1.00 85.75 139 LEU A C 1
ATOM 1022 O O . LEU A 1 139 ? -22.535 3.816 18.818 1.00 85.75 139 LEU A O 1
ATOM 1026 N N . ALA A 1 140 ? -20.754 4.684 17.751 1.00 87.12 140 ALA A N 1
ATOM 1027 C CA . ALA A 1 140 ? -20.526 5.800 18.670 1.00 87.12 140 ALA A CA 1
ATOM 1028 C C . ALA A 1 140 ? -21.736 6.745 18.755 1.00 87.12 140 ALA A C 1
ATOM 1030 O O . ALA A 1 140 ? -22.112 7.186 19.838 1.00 87.12 140 ALA A O 1
ATOM 1031 N N . ALA A 1 141 ? -22.388 7.009 17.618 1.00 87.00 141 ALA A N 1
ATOM 1032 C CA . ALA A 1 141 ? -23.594 7.830 17.561 1.00 87.00 141 ALA A CA 1
ATOM 1033 C C . ALA A 1 141 ? -24.792 7.173 18.271 1.00 87.00 141 ALA A C 1
ATOM 1035 O O . ALA A 1 141 ? -25.585 7.863 18.910 1.00 87.00 141 ALA A O 1
ATOM 1036 N N . ARG A 1 142 ? -24.926 5.841 18.182 1.00 86.12 142 ARG A N 1
ATOM 1037 C CA . ARG A 1 142 ? -25.996 5.074 18.851 1.00 86.12 142 ARG A CA 1
ATOM 1038 C C . ARG A 1 142 ? -25.754 4.906 20.352 1.00 86.12 142 ARG A C 1
ATOM 1040 O O . ARG A 1 142 ? -26.717 4.842 21.112 1.00 86.12 142 ARG A O 1
ATOM 1047 N N . PHE A 1 143 ? -24.492 4.838 20.772 1.00 84.62 143 PHE A N 1
ATOM 1048 C CA . PHE A 1 143 ? -24.098 4.636 22.166 1.00 84.62 143 PHE A CA 1
ATOM 1049 C C . PHE A 1 143 ? -23.010 5.645 22.575 1.00 84.62 143 PHE A C 1
ATOM 1051 O O . PHE A 1 143 ? -21.830 5.290 22.604 1.00 84.62 143 PHE A O 1
ATOM 1058 N N . PRO A 1 144 ? -23.380 6.888 22.944 1.00 83.38 144 PRO A N 1
ATOM 1059 C CA . PRO A 1 144 ? -22.428 7.938 23.332 1.00 83.38 144 PRO A CA 1
ATOM 1060 C C . PRO A 1 144 ? -21.455 7.537 24.450 1.00 83.38 144 PRO A C 1
ATOM 1062 O O . PRO A 1 144 ? -20.323 8.012 24.511 1.00 83.38 144 PRO A O 1
ATOM 1065 N N . GLN A 1 145 ? -21.877 6.623 25.322 1.00 81.56 145 GLN A N 1
ATOM 1066 C CA . GLN A 1 145 ? -21.077 6.054 26.401 1.00 81.56 145 GLN A CA 1
ATOM 1067 C C . GLN A 1 145 ? -19.839 5.273 25.914 1.00 81.56 145 GLN A C 1
ATOM 1069 O O . GLN A 1 145 ? -18.908 5.078 26.690 1.00 81.56 145 GLN A O 1
ATOM 1074 N N . LEU A 1 146 ? -19.767 4.894 24.630 1.00 82.31 146 LEU A N 1
ATOM 1075 C CA . LEU A 1 146 ? -18.568 4.306 24.018 1.00 82.31 146 LEU A CA 1
ATOM 1076 C C . LEU A 1 146 ? -17.361 5.237 24.033 1.00 82.31 146 LEU A C 1
ATOM 1078 O O . LEU A 1 146 ? -16.238 4.752 24.095 1.00 82.31 146 LEU A O 1
ATOM 1082 N N . HIS A 1 147 ? -17.563 6.555 24.033 1.00 81.38 147 HIS A N 1
ATOM 1083 C CA . HIS A 1 147 ? -16.447 7.495 24.156 1.00 81.38 147 HIS A CA 1
ATOM 1084 C C . HIS A 1 147 ? -15.722 7.378 25.502 1.00 81.38 147 HIS A C 1
ATOM 1086 O O . HIS A 1 147 ? -14.533 7.678 25.580 1.00 81.38 147 HIS A O 1
ATOM 1092 N N . ASN A 1 148 ? -16.421 6.908 26.540 1.00 79.69 148 ASN A N 1
ATOM 1093 C CA . ASN A 1 148 ? -15.854 6.707 27.872 1.00 79.69 148 ASN A CA 1
ATOM 1094 C C . ASN A 1 148 ? -15.229 5.316 28.034 1.00 79.69 148 ASN A C 1
ATOM 1096 O O . ASN A 1 148 ? -14.491 5.082 28.989 1.00 79.69 148 ASN A O 1
ATOM 1100 N N . ILE A 1 149 ? -15.514 4.393 27.111 1.00 79.38 149 ILE A N 1
ATOM 1101 C CA . ILE A 1 149 ? -14.932 3.056 27.108 1.00 79.38 149 ILE A CA 1
ATOM 1102 C C . ILE A 1 149 ? -13.473 3.170 26.641 1.00 79.38 149 ILE A C 1
ATOM 1104 O O . ILE A 1 149 ? -13.179 3.569 25.508 1.00 79.38 149 ILE A O 1
ATOM 1108 N N . GLY A 1 150 ? -12.546 2.820 27.536 1.00 76.75 150 GLY A N 1
ATOM 1109 C CA . GLY A 1 150 ? -11.108 2.923 27.295 1.00 76.75 150 GLY A CA 1
ATOM 1110 C C . GLY A 1 150 ? -10.687 2.190 26.020 1.00 76.75 150 GLY A C 1
ATOM 1111 O O . GLY A 1 150 ? -10.938 1.003 25.867 1.00 76.75 150 GLY A O 1
ATOM 1112 N N . GLY A 1 151 ? -10.045 2.897 25.089 1.00 82.81 151 GLY A N 1
ATOM 1113 C CA . GLY A 1 151 ? -9.549 2.314 23.838 1.00 82.81 151 GLY A CA 1
ATOM 1114 C C . GLY A 1 151 ? -10.511 2.375 22.646 1.00 82.81 151 GLY A C 1
ATOM 1115 O O . GLY A 1 151 ? -10.049 2.209 21.520 1.00 82.81 151 GLY A O 1
ATOM 1116 N N . PHE A 1 152 ? -11.796 2.713 22.823 1.00 85.75 152 PHE A N 1
ATOM 1117 C CA . PHE A 1 152 ? -12.729 2.832 21.689 1.00 85.75 152 PHE A CA 1
ATOM 1118 C C . PHE A 1 152 ? -12.328 3.949 20.709 1.00 85.75 152 PHE A C 1
ATOM 1120 O O . PHE A 1 152 ? -12.238 3.723 19.503 1.00 85.75 152 PHE A O 1
ATOM 1127 N N . MET A 1 153 ? -11.994 5.139 21.223 1.00 88.25 153 MET A N 1
ATOM 1128 C CA . MET A 1 153 ? -11.501 6.256 20.400 1.00 88.25 153 MET A CA 1
ATOM 1129 C C . MET A 1 153 ? -10.199 5.904 19.669 1.00 88.25 153 MET A C 1
ATOM 1131 O O . MET A 1 153 ? -10.001 6.277 18.515 1.00 88.25 153 MET A O 1
ATOM 1135 N N . SER A 1 154 ? -9.317 5.144 20.325 1.00 88.94 154 SER A N 1
ATOM 1136 C CA . SER A 1 154 ? -8.081 4.656 19.709 1.00 88.94 154 SER A CA 1
ATOM 1137 C C . SER A 1 154 ? -8.377 3.676 18.572 1.00 88.94 154 SER A C 1
ATOM 1139 O O . SER A 1 154 ? -7.762 3.780 17.510 1.00 88.94 154 SER A O 1
ATOM 1141 N N . ALA A 1 155 ? -9.363 2.792 18.744 1.00 88.06 155 ALA A N 1
ATOM 1142 C CA . ALA A 1 155 ? -9.801 1.871 17.704 1.00 88.06 155 ALA A CA 1
ATOM 1143 C C . ALA A 1 155 ? -10.427 2.599 16.503 1.00 88.06 155 ALA A C 1
ATOM 1145 O O . ALA A 1 155 ? -10.108 2.272 15.363 1.00 88.06 155 ALA A O 1
ATOM 1146 N N . GLN A 1 156 ? -11.250 3.627 16.736 1.00 89.25 156 GLN A N 1
ATOM 1147 C CA . GLN A 1 156 ? -11.826 4.447 15.665 1.00 89.25 156 GLN A CA 1
ATOM 1148 C C . GLN A 1 156 ? -10.746 5.195 14.869 1.00 89.25 156 GLN A C 1
ATOM 1150 O O . GLN A 1 156 ? -10.753 5.165 13.637 1.00 89.25 156 GLN A O 1
ATOM 1155 N N . ASN A 1 157 ? -9.790 5.819 15.561 1.00 91.38 157 ASN A N 1
ATOM 1156 C CA . ASN A 1 157 ? -8.669 6.498 14.912 1.00 91.38 157 ASN A CA 1
ATOM 1157 C C . ASN A 1 157 ? -7.805 5.514 14.114 1.00 91.38 157 ASN A C 1
ATOM 1159 O O . ASN A 1 157 ? -7.431 5.805 12.981 1.00 91.38 157 ASN A O 1
ATOM 1163 N N . SER A 1 158 ? -7.539 4.332 14.676 1.00 91.38 158 SER A N 1
ATOM 1164 C CA . SER A 1 158 ? -6.779 3.278 13.998 1.00 91.38 158 SER A CA 1
ATOM 1165 C C . SER A 1 158 ? -7.504 2.772 12.751 1.00 91.38 158 SER A C 1
ATOM 1167 O O . SER A 1 158 ? -6.867 2.615 11.717 1.00 91.38 158 SER A O 1
ATOM 1169 N N . ALA A 1 159 ? -8.828 2.579 12.810 1.00 90.75 159 ALA A N 1
ATOM 1170 C CA . ALA A 1 159 ? -9.631 2.201 11.647 1.00 90.75 159 ALA A CA 1
ATOM 1171 C C . ALA A 1 159 ? -9.505 3.229 10.515 1.00 90.75 159 ALA A C 1
ATOM 1173 O O . ALA A 1 159 ? -9.217 2.859 9.381 1.00 90.75 159 ALA A O 1
ATOM 1174 N N . SER A 1 160 ? -9.677 4.515 10.838 1.00 92.94 160 SER A N 1
ATOM 1175 C CA . SER A 1 160 ? -9.568 5.614 9.870 1.00 92.94 160 SER A CA 1
ATOM 1176 C C . SER A 1 160 ? -8.174 5.689 9.239 1.00 92.94 160 SER A C 1
ATOM 1178 O O . SER A 1 160 ? -8.036 5.814 8.024 1.00 92.94 160 SER A O 1
ATOM 1180 N N . GLU A 1 161 ? -7.123 5.549 10.050 1.00 94.00 161 GLU A N 1
ATOM 1181 C CA . GLU A 1 161 ? -5.744 5.596 9.562 1.00 94.00 161 GLU A CA 1
ATOM 1182 C C . GLU A 1 161 ? -5.397 4.383 8.687 1.00 94.00 161 GLU A C 1
ATOM 1184 O O . GLU A 1 161 ? -4.750 4.536 7.651 1.00 94.00 161 GLU A O 1
ATOM 1189 N N . ILE A 1 162 ? -5.864 3.186 9.057 1.00 93.06 162 ILE A N 1
ATOM 1190 C CA . ILE A 1 162 ? -5.690 1.971 8.251 1.00 93.06 162 ILE A CA 1
ATOM 1191 C C . ILE A 1 162 ? -6.413 2.112 6.907 1.00 93.06 162 ILE A C 1
ATOM 1193 O O . ILE A 1 162 ? -5.811 1.832 5.874 1.00 93.06 162 ILE A O 1
ATOM 1197 N N . GLU A 1 163 ? -7.661 2.588 6.890 1.00 91.31 163 GLU A N 1
ATOM 1198 C CA . GLU A 1 163 ? -8.410 2.837 5.647 1.00 91.31 163 GLU A CA 1
ATOM 1199 C C . GLU A 1 163 ? -7.693 3.832 4.740 1.00 91.31 163 GLU A C 1
ATOM 1201 O O . GLU A 1 163 ? -7.488 3.570 3.554 1.00 91.31 163 GLU A O 1
ATOM 1206 N N . ARG A 1 164 ? -7.257 4.960 5.310 1.00 94.50 164 ARG A N 1
ATOM 1207 C CA . ARG A 1 164 ? -6.510 5.980 4.578 1.00 94.50 164 ARG A CA 1
ATOM 1208 C C . ARG A 1 164 ? -5.237 5.390 3.976 1.00 94.50 164 ARG A C 1
ATOM 1210 O O . ARG A 1 164 ? -4.913 5.693 2.830 1.00 94.50 164 ARG A O 1
ATOM 1217 N N . LYS A 1 165 ? -4.535 4.535 4.726 1.00 93.81 165 LYS A N 1
ATOM 1218 C CA . LYS A 1 165 ? -3.304 3.887 4.270 1.00 93.81 165 LYS A CA 1
ATOM 1219 C C . LYS A 1 165 ? -3.550 2.849 3.173 1.00 93.81 165 LYS A C 1
ATOM 1221 O O . LYS A 1 165 ? -2.768 2.793 2.229 1.00 93.81 165 LYS A O 1
ATOM 1226 N N . ILE A 1 166 ? -4.632 2.076 3.263 1.00 92.81 166 ILE A N 1
ATOM 1227 C CA . ILE A 1 166 ? -5.065 1.135 2.218 1.00 92.81 166 ILE A CA 1
ATOM 1228 C C . ILE A 1 166 ? -5.359 1.894 0.917 1.00 92.81 166 ILE A C 1
ATOM 1230 O O . ILE A 1 166 ? -4.837 1.533 -0.140 1.00 92.81 166 ILE A O 1
ATOM 1234 N N . ASP A 1 167 ? -6.136 2.977 0.994 1.00 92.94 167 ASP A N 1
ATOM 1235 C CA . ASP A 1 167 ? -6.455 3.820 -0.163 1.00 92.94 167 ASP A CA 1
ATOM 1236 C C . ASP A 1 167 ? -5.202 4.464 -0.771 1.00 92.94 167 ASP A C 1
ATOM 1238 O O . ASP A 1 167 ? -5.092 4.598 -1.993 1.00 92.94 167 ASP A O 1
ATOM 1242 N N . GLU A 1 168 ? -4.263 4.884 0.074 1.00 95.06 168 GLU A N 1
ATOM 1243 C CA . GLU A 1 168 ? -2.979 5.445 -0.339 1.00 95.06 168 GLU A CA 1
ATOM 1244 C C . GLU A 1 168 ? -2.119 4.397 -1.063 1.00 95.06 168 GLU A C 1
ATOM 1246 O O . GLU A 1 168 ? -1.619 4.667 -2.156 1.00 95.06 168 GLU A O 1
ATOM 1251 N N . ASP A 1 169 ? -2.011 3.181 -0.523 1.00 93.62 169 ASP A N 1
ATOM 1252 C CA . ASP A 1 169 ? -1.228 2.099 -1.127 1.00 93.62 169 ASP A CA 1
ATOM 1253 C C . ASP A 1 169 ? -1.786 1.677 -2.488 1.00 93.62 169 ASP A C 1
ATOM 1255 O O . ASP A 1 169 ? -1.024 1.542 -3.444 1.00 93.62 169 ASP A O 1
ATOM 1259 N N . VAL A 1 170 ? -3.110 1.563 -2.632 1.00 93.81 170 VAL A N 1
ATOM 1260 C CA . VAL A 1 170 ? -3.743 1.256 -3.928 1.00 93.81 170 VAL A CA 1
ATOM 1261 C C . VAL A 1 170 ? -3.457 2.345 -4.962 1.00 93.81 170 VAL A C 1
ATOM 1263 O O . VAL A 1 170 ? -3.128 2.039 -6.112 1.00 93.81 170 VAL A O 1
ATOM 1266 N N . ARG A 1 171 ? -3.547 3.625 -4.578 1.00 94.69 171 ARG A N 1
ATOM 1267 C CA . ARG A 1 171 ? -3.209 4.740 -5.480 1.00 94.69 171 ARG A CA 1
ATOM 1268 C C . ARG A 1 171 ? -1.739 4.713 -5.883 1.00 94.69 171 ARG A C 1
ATOM 1270 O O . ARG A 1 171 ? -1.443 4.920 -7.060 1.00 94.69 171 ARG A O 1
ATOM 1277 N N . ASN A 1 172 ? -0.837 4.438 -4.945 1.00 94.81 172 ASN A N 1
ATOM 1278 C CA . ASN A 1 172 ? 0.597 4.359 -5.212 1.00 94.81 172 ASN A CA 1
ATOM 1279 C C . ASN A 1 172 ? 0.927 3.195 -6.155 1.00 94.81 172 ASN A C 1
ATOM 1281 O O . ASN A 1 172 ? 1.632 3.400 -7.143 1.00 94.81 172 ASN A O 1
ATOM 1285 N N . ILE A 1 173 ? 0.340 2.013 -5.931 1.00 93.19 173 ILE A N 1
ATOM 1286 C CA . ILE A 1 173 ? 0.481 0.862 -6.834 1.00 93.19 173 ILE A CA 1
ATOM 1287 C C . ILE A 1 173 ? 0.008 1.232 -8.242 1.00 93.19 173 ILE A C 1
ATOM 1289 O O . ILE A 1 173 ? 0.742 1.041 -9.208 1.00 93.19 173 ILE A O 1
ATOM 1293 N N . ASN A 1 174 ? -1.187 1.814 -8.370 1.00 94.19 174 ASN A N 1
ATOM 1294 C CA . ASN A 1 174 ? -1.731 2.197 -9.672 1.00 94.19 174 ASN A CA 1
ATOM 1295 C C . ASN A 1 174 ? -0.905 3.292 -10.364 1.00 94.19 174 ASN A C 1
ATOM 1297 O O . ASN A 1 174 ? -0.770 3.276 -11.586 1.00 94.19 174 ASN A O 1
ATOM 1301 N N . THR A 1 175 ? -0.306 4.207 -9.602 1.00 94.62 175 THR A N 1
ATOM 1302 C CA . THR A 1 175 ? 0.588 5.244 -10.138 1.00 94.62 175 THR A CA 1
ATOM 1303 C C . THR A 1 175 ? 1.865 4.632 -10.714 1.00 94.62 175 THR A C 1
ATOM 1305 O O . THR A 1 175 ? 2.269 4.978 -11.824 1.00 94.62 175 THR A O 1
ATOM 1308 N N . GLU A 1 176 ? 2.481 3.683 -10.009 1.00 91.62 176 GLU A N 1
ATOM 1309 C CA . GLU A 1 176 ? 3.684 2.999 -10.499 1.00 91.62 176 GLU A CA 1
ATOM 1310 C C . GLU A 1 176 ? 3.363 2.035 -11.660 1.00 91.62 176 GLU A C 1
ATOM 1312 O O . GLU A 1 176 ? 4.140 1.951 -12.609 1.00 91.62 176 GLU A O 1
ATOM 1317 N N . ILE A 1 177 ? 2.189 1.384 -11.666 1.00 91.75 177 ILE A N 1
ATOM 1318 C CA . ILE A 1 177 ? 1.693 0.599 -12.815 1.00 91.75 177 ILE A CA 1
ATOM 1319 C C . ILE A 1 177 ? 1.496 1.492 -14.044 1.00 91.75 177 ILE A C 1
ATOM 1321 O O . ILE A 1 177 ? 1.862 1.102 -15.153 1.00 91.75 177 ILE A O 1
ATOM 1325 N N . ALA A 1 178 ? 0.958 2.703 -13.873 1.00 90.00 178 ALA A N 1
ATOM 1326 C CA . ALA A 1 178 ? 0.821 3.659 -14.968 1.00 90.00 178 ALA A CA 1
ATOM 1327 C C . ALA A 1 178 ? 2.192 4.055 -15.539 1.00 90.00 178 ALA A C 1
ATOM 1329 O O . ALA A 1 178 ? 2.381 3.986 -16.754 1.00 90.00 178 ALA A O 1
ATOM 1330 N N . ALA A 1 179 ? 3.161 4.383 -14.676 1.00 87.75 179 ALA A N 1
ATOM 1331 C CA . ALA A 1 179 ? 4.528 4.708 -15.088 1.00 87.75 179 ALA A CA 1
ATOM 1332 C C . ALA A 1 179 ? 5.211 3.528 -15.804 1.00 87.75 179 ALA A C 1
ATOM 1334 O O . ALA A 1 179 ? 5.847 3.701 -16.845 1.00 87.75 179 ALA A O 1
ATOM 1335 N N . TYR A 1 180 ? 5.030 2.309 -15.296 1.00 87.94 180 TYR A N 1
ATOM 1336 C CA . TYR A 1 180 ? 5.499 1.085 -15.938 1.00 87.94 180 TYR A CA 1
ATOM 1337 C C . TYR A 1 180 ? 4.887 0.906 -17.334 1.00 87.94 180 TYR A C 1
ATOM 1339 O O . TYR A 1 180 ? 5.601 0.714 -18.321 1.00 87.94 180 TYR A O 1
ATOM 1347 N N . ASN A 1 181 ? 3.565 1.039 -17.445 1.00 88.06 181 ASN A N 1
ATOM 1348 C CA . ASN A 1 181 ? 2.843 0.884 -18.703 1.00 88.06 181 ASN A CA 1
ATOM 1349 C C . ASN A 1 181 ? 3.194 1.970 -19.730 1.00 88.06 181 ASN A C 1
ATOM 1351 O O . ASN A 1 181 ? 3.193 1.684 -20.931 1.00 88.06 181 ASN A O 1
ATOM 1355 N N . GLU A 1 182 ? 3.513 3.190 -19.293 1.00 86.75 182 GLU A N 1
ATOM 1356 C CA . GLU A 1 182 ? 3.999 4.278 -20.148 1.00 86.75 182 GLU A CA 1
ATOM 1357 C C . GLU A 1 182 ? 5.356 3.928 -20.782 1.00 86.75 182 GLU A C 1
ATOM 1359 O O . GLU A 1 182 ? 5.539 4.061 -21.999 1.00 86.75 182 GLU A O 1
ATOM 1364 N N . ILE A 1 183 ? 6.284 3.384 -19.990 1.00 80.75 183 ILE A N 1
ATOM 1365 C CA . ILE A 1 183 ? 7.600 2.950 -20.478 1.00 80.75 183 ILE A CA 1
ATOM 1366 C C . ILE A 1 183 ? 7.465 1.751 -21.418 1.00 80.75 183 ILE A C 1
ATOM 1368 O O . ILE A 1 183 ? 8.063 1.746 -22.490 1.00 80.75 183 ILE A O 1
ATOM 1372 N N . VAL A 1 184 ? 6.639 0.758 -21.081 1.00 82.19 184 VAL A N 1
ATOM 1373 C CA . VAL A 1 184 ? 6.405 -0.408 -21.954 1.00 82.19 184 VAL A CA 1
ATOM 1374 C C . VAL A 1 184 ? 5.703 -0.013 -23.266 1.00 82.19 184 VAL A C 1
ATOM 1376 O O . VAL A 1 184 ? 5.892 -0.665 -24.295 1.00 82.19 184 VAL A O 1
ATOM 1379 N N . SER A 1 185 ? 4.906 1.061 -23.270 1.00 79.25 185 SER A N 1
ATOM 1380 C CA . SER A 1 185 ? 4.155 1.505 -24.457 1.00 79.25 185 SER A CA 1
ATOM 1381 C C . SER A 1 185 ? 4.924 2.447 -25.389 1.00 79.25 185 SER A C 1
ATOM 1383 O O . SER A 1 185 ? 4.523 2.586 -26.546 1.00 79.25 185 SER A O 1
ATOM 1385 N N . SER A 1 186 ? 5.993 3.098 -24.927 1.00 78.31 186 SER A N 1
ATOM 1386 C CA . SER A 1 186 ? 6.773 4.050 -25.731 1.00 78.31 186 SER A CA 1
ATOM 1387 C C . SER A 1 186 ? 7.670 3.336 -26.756 1.00 78.31 186 SER A C 1
ATOM 1389 O O . SER A 1 186 ? 8.162 2.240 -26.525 1.00 78.31 186 SER A O 1
ATOM 1391 N N . ILE A 1 187 ? 7.865 3.917 -27.943 1.00 55.62 187 ILE A N 1
ATOM 1392 C CA . ILE A 1 187 ? 8.727 3.364 -29.007 1.00 55.62 187 ILE A CA 1
ATOM 1393 C C . ILE A 1 187 ? 9.994 4.228 -28.996 1.00 55.62 187 ILE A C 1
ATOM 1395 O O . ILE A 1 187 ? 9.948 5.355 -29.481 1.00 55.62 187 ILE A O 1
ATOM 1399 N N . PRO A 1 188 ? 11.066 3.785 -28.314 1.00 63.53 188 PRO A N 1
ATOM 1400 C CA . PRO A 1 188 ? 11.766 2.540 -28.654 1.00 63.53 188 PRO A CA 1
ATOM 1401 C C . PRO A 1 188 ? 11.700 1.436 -27.587 1.00 63.53 188 PRO A C 1
ATOM 1403 O O . PRO A 1 188 ? 12.059 0.290 -27.862 1.00 63.53 188 PRO A O 1
ATOM 1406 N N . SER A 1 189 ? 11.231 1.744 -26.381 1.00 63.41 189 SER A N 1
ATOM 1407 C CA . SER A 1 189 ? 11.233 0.829 -25.237 1.00 63.41 189 SER A CA 1
ATOM 1408 C C . SER A 1 189 ? 10.315 -0.374 -25.406 1.00 63.41 189 SER A C 1
ATOM 1410 O O . SER A 1 189 ? 10.637 -1.439 -24.897 1.00 63.41 189 SER A O 1
ATOM 1412 N N . ARG A 1 190 ? 9.247 -0.273 -26.200 1.00 66.06 190 ARG A N 1
ATOM 1413 C CA . ARG A 1 190 ? 8.363 -1.390 -26.556 1.00 66.06 190 ARG A CA 1
ATOM 1414 C C . ARG A 1 190 ? 9.104 -2.523 -27.268 1.00 66.06 190 ARG A C 1
ATOM 1416 O O . ARG A 1 190 ? 8.780 -3.686 -27.049 1.00 66.06 190 ARG A O 1
ATOM 1423 N N . LEU A 1 191 ? 10.097 -2.205 -28.103 1.00 63.22 191 LEU A N 1
ATOM 1424 C CA . LEU A 1 191 ? 10.898 -3.215 -28.802 1.00 63.22 191 LEU A CA 1
ATOM 1425 C C . LEU A 1 191 ? 11.850 -3.922 -27.829 1.00 63.22 191 LEU A C 1
ATOM 1427 O O . LEU A 1 191 ? 11.937 -5.146 -27.832 1.00 63.22 191 LEU A O 1
ATOM 1431 N N . ALA A 1 192 ? 12.498 -3.159 -26.945 1.00 61.78 192 ALA A N 1
ATOM 1432 C CA . ALA A 1 192 ? 13.340 -3.709 -25.886 1.00 61.78 192 ALA A CA 1
ATOM 1433 C C . ALA A 1 192 ? 12.529 -4.535 -24.869 1.00 61.78 192 ALA A C 1
ATOM 1435 O O . ALA A 1 192 ? 12.955 -5.619 -24.483 1.00 61.78 192 ALA A O 1
ATOM 1436 N N . ALA A 1 193 ? 11.340 -4.067 -24.482 1.00 60.91 193 ALA A N 1
ATOM 1437 C CA . ALA A 1 193 ? 10.429 -4.751 -23.567 1.00 60.91 193 ALA A CA 1
ATOM 1438 C C . ALA A 1 193 ? 9.866 -6.045 -24.171 1.00 60.91 193 ALA A C 1
ATOM 1440 O O . ALA A 1 193 ? 9.745 -7.034 -23.455 1.00 60.91 193 ALA A O 1
ATOM 1441 N N . ALA A 1 194 ? 9.582 -6.075 -25.479 1.00 62.56 194 ALA A N 1
ATOM 1442 C CA . ALA A 1 194 ? 9.174 -7.293 -26.179 1.00 62.56 194 ALA A CA 1
ATOM 1443 C C . ALA A 1 194 ? 10.295 -8.346 -26.208 1.00 62.56 194 ALA A C 1
ATOM 1445 O O . ALA A 1 194 ? 10.032 -9.521 -25.974 1.00 62.56 194 ALA A O 1
ATOM 1446 N N . ILE A 1 195 ? 11.547 -7.928 -26.434 1.00 62.41 195 ILE A N 1
ATOM 1447 C CA . ILE A 1 195 ? 12.716 -8.823 -26.373 1.00 62.41 195 ILE A CA 1
ATOM 1448 C C . ILE A 1 195 ? 12.948 -9.314 -24.935 1.00 62.41 195 ILE A C 1
ATOM 1450 O O . ILE A 1 195 ? 13.260 -10.482 -24.720 1.00 62.41 195 ILE A O 1
ATOM 1454 N N . ALA A 1 196 ? 12.752 -8.443 -23.944 1.00 64.25 196 ALA A N 1
ATOM 1455 C CA . ALA A 1 196 ? 12.931 -8.748 -22.527 1.00 64.25 196 ALA A CA 1
ATOM 1456 C C . ALA A 1 196 ? 11.686 -9.354 -21.839 1.00 64.25 196 ALA A C 1
ATOM 1458 O O . ALA A 1 196 ? 11.709 -9.554 -20.629 1.00 64.25 196 ALA A O 1
ATOM 1459 N N . SER A 1 197 ? 10.622 -9.676 -22.591 1.00 74.50 197 SER A N 1
ATOM 1460 C CA . SER A 1 197 ? 9.384 -10.310 -22.099 1.00 74.50 197 SER A CA 1
ATOM 1461 C C . SER A 1 197 ? 8.681 -9.576 -20.946 1.00 74.50 197 SER A C 1
ATOM 1463 O O . SER A 1 197 ? 8.176 -10.209 -20.022 1.00 74.50 197 SER A O 1
ATOM 1465 N N . PHE A 1 198 ? 8.611 -8.244 -20.997 1.00 74.00 198 PHE A N 1
ATOM 1466 C CA . PHE A 1 198 ? 7.867 -7.438 -20.022 1.00 74.00 198 PHE A CA 1
ATOM 1467 C C . PHE A 1 198 ? 6.457 -7.095 -20.541 1.00 74.00 198 PHE A C 1
ATOM 1469 O O . PHE A 1 198 ? 6.327 -6.218 -21.404 1.00 74.00 198 PHE A O 1
ATOM 1476 N N . PRO A 1 199 ? 5.394 -7.780 -20.069 1.00 78.12 199 PRO A N 1
ATOM 1477 C CA . PRO A 1 199 ? 4.018 -7.478 -20.456 1.00 78.12 199 PRO A CA 1
ATOM 1478 C C . PRO A 1 199 ? 3.503 -6.226 -19.741 1.00 78.12 199 PRO A C 1
ATOM 1480 O O . PRO A 1 199 ? 4.029 -5.841 -18.705 1.00 78.12 199 PRO A O 1
ATOM 1483 N N . LYS A 1 200 ? 2.434 -5.611 -20.259 1.00 82.31 200 LYS A N 1
ATOM 1484 C CA . LYS A 1 200 ? 1.707 -4.563 -19.524 1.00 82.31 200 LYS A CA 1
ATOM 1485 C C . LYS A 1 200 ? 1.086 -5.134 -18.249 1.00 82.31 200 LYS A C 1
ATOM 1487 O O . LYS A 1 200 ? 0.634 -6.275 -18.249 1.00 82.31 200 LYS A O 1
ATOM 1492 N N . LEU A 1 201 ? 1.044 -4.318 -17.202 1.00 86.81 201 LEU A N 1
ATOM 1493 C CA . LEU A 1 201 ? 0.423 -4.650 -15.921 1.00 86.81 201 LEU A CA 1
ATOM 1494 C C . LEU A 1 201 ? -0.996 -4.075 -15.859 1.00 86.81 201 LEU A C 1
ATOM 1496 O O . LEU A 1 201 ? -1.222 -2.938 -16.280 1.00 86.81 201 LEU A O 1
ATOM 1500 N N . ASP A 1 202 ? -1.934 -4.835 -15.302 1.00 89.50 202 ASP A N 1
ATOM 1501 C CA . ASP A 1 202 ? -3.306 -4.376 -15.078 1.00 89.50 202 ASP A CA 1
ATOM 1502 C C . ASP A 1 202 ? -3.419 -3.555 -13.790 1.00 89.50 202 ASP A C 1
ATOM 1504 O O . ASP A 1 202 ? -2.734 -3.820 -12.801 1.00 89.50 202 ASP A O 1
ATOM 1508 N N . PHE A 1 203 ? -4.303 -2.554 -13.796 1.00 91.00 203 PHE A N 1
ATOM 1509 C CA . PHE A 1 203 ? -4.605 -1.774 -12.598 1.00 91.00 203 PHE A CA 1
ATOM 1510 C C . PHE A 1 203 ? -5.290 -2.631 -11.535 1.00 91.00 203 PHE A C 1
ATOM 1512 O O . PHE A 1 203 ? -6.071 -3.533 -11.837 1.00 91.00 203 PHE A O 1
ATOM 1519 N N . VAL A 1 204 ? -5.038 -2.290 -10.276 1.00 92.44 204 VAL A N 1
ATOM 1520 C CA . VAL A 1 204 ? -5.547 -3.028 -9.122 1.00 92.44 204 VAL A CA 1
ATOM 1521 C C . VAL A 1 204 ? -6.623 -2.248 -8.380 1.00 92.44 204 VAL A C 1
ATOM 1523 O O . VAL A 1 204 ? -6.666 -1.014 -8.387 1.00 92.44 204 VAL A O 1
ATOM 1526 N N . SER A 1 205 ? -7.481 -2.992 -7.689 1.00 89.69 205 SER A N 1
ATOM 1527 C CA . SER A 1 205 ? -8.439 -2.463 -6.721 1.00 89.69 205 SER A CA 1
ATOM 1528 C C . SER A 1 205 ? -8.099 -2.981 -5.326 1.00 89.69 205 SER A C 1
ATOM 1530 O O . SER A 1 205 ? -7.491 -4.044 -5.198 1.00 89.69 205 SER A O 1
ATOM 1532 N N . SER A 1 206 ? -8.522 -2.261 -4.283 1.00 85.62 206 SER A N 1
ATOM 1533 C CA . SER A 1 206 ? -8.384 -2.723 -2.894 1.00 85.62 206 SER A CA 1
ATOM 1534 C C . SER A 1 206 ? -8.991 -4.114 -2.713 1.00 85.62 206 SER A C 1
ATOM 1536 O O . SER A 1 206 ? -8.329 -5.002 -2.200 1.00 85.62 206 SER A O 1
ATOM 1538 N N . VAL A 1 207 ? -10.200 -4.340 -3.233 1.00 85.38 207 VAL A N 1
ATOM 1539 C CA . VAL A 1 207 ? -10.909 -5.628 -3.140 1.00 85.38 207 VAL A CA 1
ATOM 1540 C C . VAL A 1 207 ? -10.138 -6.764 -3.805 1.00 85.38 207 VAL A C 1
ATOM 1542 O O . VAL A 1 207 ? -10.011 -7.840 -3.230 1.00 85.38 207 VAL A O 1
ATOM 1545 N N . GLY A 1 208 ? -9.611 -6.530 -5.010 1.00 86.25 208 GLY A N 1
ATOM 1546 C CA . GLY A 1 208 ? -8.822 -7.537 -5.721 1.00 86.25 208 GLY A CA 1
ATOM 1547 C C . GLY A 1 208 ? -7.570 -7.935 -4.939 1.00 86.25 208 GLY A C 1
ATOM 1548 O O . GLY A 1 208 ? -7.300 -9.119 -4.777 1.00 86.25 208 GLY A O 1
ATOM 1549 N N . LEU A 1 209 ? -6.860 -6.949 -4.387 1.00 87.00 209 LEU A N 1
ATOM 1550 C CA . LEU A 1 209 ? -5.663 -7.189 -3.582 1.00 87.00 209 LEU A CA 1
ATOM 1551 C C . LEU A 1 209 ? -5.973 -7.872 -2.244 1.00 87.00 209 LEU A C 1
ATOM 1553 O O . LEU A 1 209 ? -5.212 -8.736 -1.822 1.00 87.00 209 LEU A O 1
ATOM 1557 N N . GLU A 1 210 ? -7.069 -7.513 -1.570 1.00 83.88 210 GLU A N 1
ATOM 1558 C CA . GLU A 1 210 ? -7.484 -8.194 -0.333 1.00 83.88 210 GLU A CA 1
ATOM 1559 C C . GLU A 1 210 ? -7.781 -9.677 -0.599 1.00 83.88 210 GLU A C 1
ATOM 1561 O O . GLU A 1 210 ? -7.330 -10.538 0.157 1.00 83.88 210 GLU A O 1
ATOM 1566 N N . ASN A 1 211 ? -8.454 -9.998 -1.709 1.00 85.38 211 ASN A N 1
ATOM 1567 C CA . ASN A 1 211 ? -8.725 -11.384 -2.099 1.00 85.38 211 ASN A CA 1
ATOM 1568 C C . ASN A 1 211 ? -7.436 -12.183 -2.359 1.00 85.38 211 ASN A C 1
ATOM 1570 O O . ASN A 1 211 ? -7.329 -13.320 -1.902 1.00 85.38 211 ASN A O 1
ATOM 1574 N N . GLU A 1 212 ? -6.440 -11.586 -3.025 1.00 84.44 212 GLU A N 1
ATOM 1575 C CA . GLU A 1 212 ? -5.124 -12.214 -3.237 1.00 84.44 212 GLU A CA 1
ATOM 1576 C C . G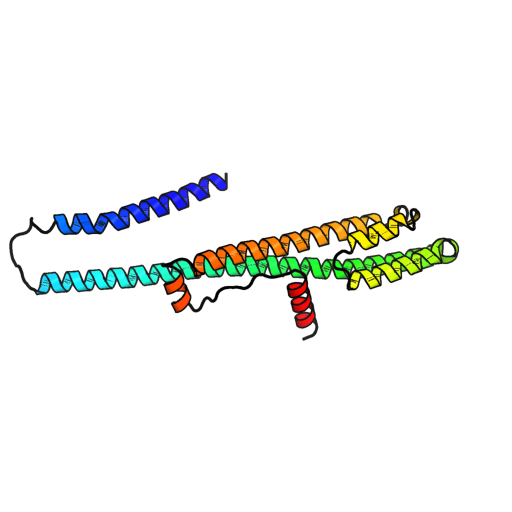LU A 1 212 ? -4.417 -12.533 -1.908 1.00 84.44 212 GLU A C 1
ATOM 1578 O O . GLU A 1 212 ? -3.769 -13.574 -1.770 1.00 84.44 212 GLU A O 1
ATOM 1583 N N . VAL A 1 213 ? -4.539 -11.648 -0.911 1.00 81.94 213 VAL A N 1
ATOM 1584 C CA . VAL A 1 213 ? -3.966 -11.857 0.429 1.00 81.94 213 VAL A CA 1
ATOM 1585 C C . VAL A 1 213 ? -4.654 -13.019 1.145 1.00 81.94 213 VAL A C 1
ATOM 1587 O O . VAL A 1 213 ? -3.980 -13.848 1.764 1.00 81.94 213 VAL A O 1
ATOM 1590 N N . HIS A 1 214 ? -5.980 -13.112 1.041 1.00 73.94 214 HIS A N 1
ATOM 1591 C CA . HIS A 1 214 ? -6.746 -14.218 1.612 1.00 73.94 214 HIS A CA 1
ATOM 1592 C C . HIS A 1 214 ? -6.401 -15.566 0.986 1.00 73.94 214 HIS A C 1
ATOM 1594 O O . HIS A 1 214 ? -6.199 -16.535 1.716 1.00 73.94 214 HIS A O 1
ATOM 1600 N N . GLU A 1 215 ? -6.292 -15.625 -0.341 1.00 75.56 215 GLU A N 1
ATOM 1601 C CA . GLU A 1 215 ? -5.944 -16.852 -1.060 1.00 75.56 215 GLU A CA 1
ATOM 1602 C C . GLU A 1 215 ? -4.544 -17.342 -0.670 1.00 75.56 215 GLU A C 1
ATOM 1604 O O . GLU A 1 215 ? -4.369 -18.507 -0.316 1.00 75.56 215 GLU A O 1
ATOM 1609 N N . LYS A 1 216 ? -3.558 -16.437 -0.616 1.00 72.44 216 LYS A N 1
ATOM 1610 C CA . LYS A 1 216 ? -2.194 -16.774 -0.178 1.00 72.44 216 LYS A CA 1
ATOM 1611 C C . LYS A 1 216 ? -2.072 -17.168 1.292 1.00 72.44 216 LYS A C 1
ATOM 1613 O O . LYS A 1 216 ? -1.105 -17.832 1.636 1.00 72.44 216 LYS A O 1
ATOM 1618 N N . SER A 1 217 ? -2.992 -16.739 2.153 1.00 59.97 217 SER A N 1
ATOM 1619 C CA . SER A 1 217 ? -2.978 -17.117 3.574 1.00 59.97 217 SER A CA 1
ATOM 1620 C C . SER A 1 217 ? -3.657 -18.468 3.834 1.00 59.97 217 SER A C 1
ATOM 1622 O O . SER A 1 217 ? -3.527 -19.009 4.929 1.00 59.97 217 SER A O 1
ATOM 1624 N N . ALA A 1 218 ? -4.407 -18.988 2.855 1.00 57.72 218 ALA A N 1
ATOM 1625 C CA . ALA A 1 218 ? -5.139 -20.252 2.939 1.00 57.72 218 ALA A CA 1
ATOM 1626 C C . ALA A 1 218 ? -4.421 -21.438 2.259 1.00 57.72 218 ALA A C 1
ATOM 1628 O O . ALA A 1 218 ? -4.839 -22.580 2.459 1.00 57.72 218 ALA A O 1
ATOM 1629 N N . ALA A 1 219 ? -3.381 -21.166 1.463 1.00 51.19 219 ALA A N 1
ATOM 1630 C CA . ALA A 1 219 ? -2.520 -22.148 0.796 1.00 51.19 219 ALA A CA 1
ATOM 1631 C C . ALA A 1 219 ? -1.274 -22.473 1.634 1.00 51.19 219 ALA A C 1
ATOM 1633 O O . ALA A 1 219 ? -0.871 -23.659 1.633 1.00 51.19 219 ALA A O 1
#

Secondary structure (DSSP, 8-state):
--HHHHHHHHHHHHHHHHHHHHHHHHHHHGGGS--S---HHHHHHHHHHHHHHHHHHHHHHHHHHHHHHHHHHHHHHHHHHHHHHHHHHHHHHHHHHHHHHHHHHHHHHHHHHHHHHHHHHHHHHHHH-S-HHHHHHHHHHH-GGGGGSTTHHHHHHHHHHHHHHHHHHHHHHHHHHHHHHHHHHSTTHHHHHHHTT-PPPPP--HHHHHHHHHHHHH-